Protein AF-A0A7Y1Y7N3-F1 (afdb_monomer)

Radius of gyration: 20.79 Å; Cα contacts (8 Å, |Δi|>4): 418; chains: 1; bounding box: 58×33×70 Å

Foldseek 3Di:
DDDPDPDDPPPVDCAPVVLVSLLVCCCVQVRDVRSPSDCDPSNCVSVVVPPPPPDDDDDDDDDDDDDDDAQLPDPPLPDDLLVLLQVQLCCCCVVLLFDSLLSLLLSLQLCVQASSALFAAPCDDSNQRQWAAALVGDTDRFDLQQLLPPDASPGHHVAQFGGRLGDRDPVLSPCQQCFDDDRHHGGSSSSRHSSSVSVSVLVCCCPPPPNSSVVRSDDDGNLRSNLCCCQPPNVPCLQWDDDPNDIDGDDCPPPSSVVVSVSSSVSSVSSSVSNVVVD

pLDDT: mean 83.24, std 20.76, range [26.83, 98.94]

Structure (mmCIF, N/CA/C/O backbone):
data_AF-A0A7Y1Y7N3-F1
#
_entry.id   AF-A0A7Y1Y7N3-F1
#
loop_
_atom_site.group_PDB
_atom_site.id
_atom_site.type_symbol
_atom_site.label_atom_id
_atom_site.label_alt_id
_atom_site.label_comp_id
_atom_site.label_asym_id
_atom_site.label_entity_id
_atom_site.label_seq_id
_atom_site.pdbx_PDB_ins_code
_atom_site.Cartn_x
_atom_site.Cartn_y
_atom_site.Cartn_z
_atom_site.occupancy
_atom_site.B_iso_or_equiv
_atom_site.auth_seq_id
_atom_site.auth_comp_id
_atom_site.auth_asym_id
_atom_site.auth_atom_id
_atom_site.pdbx_PDB_model_num
ATOM 1 N N . MET A 1 1 ? -5.553 -10.344 -49.589 1.00 30.84 1 MET A N 1
ATOM 2 C CA . MET A 1 1 ? -6.292 -10.565 -48.330 1.00 30.84 1 MET A CA 1
ATOM 3 C C . MET A 1 1 ? -5.370 -11.318 -47.388 1.00 30.84 1 MET A C 1
ATOM 5 O O . MET A 1 1 ? -5.148 -12.500 -47.603 1.00 30.84 1 MET A O 1
ATOM 9 N N . ALA A 1 2 ? -4.737 -10.616 -46.448 1.00 30.53 2 ALA A N 1
ATOM 10 C CA . ALA A 1 2 ? -3.852 -11.229 -45.463 1.00 30.53 2 ALA A CA 1
ATOM 11 C C . ALA A 1 2 ? -4.664 -11.536 -44.198 1.00 30.53 2 ALA A C 1
ATOM 13 O O . ALA A 1 2 ? -5.300 -10.652 -43.632 1.00 30.53 2 ALA A O 1
ATOM 14 N N . SER A 1 3 ? -4.681 -12.813 -43.826 1.00 38.03 3 SER A N 1
ATOM 15 C CA . SER A 1 3 ? -5.284 -13.341 -42.605 1.00 38.03 3 SER A CA 1
ATOM 16 C C . SER A 1 3 ? -4.470 -12.880 -41.392 1.00 38.03 3 SER A C 1
ATOM 18 O O . SER A 1 3 ? -3.359 -13.364 -41.186 1.00 38.03 3 SER A O 1
ATOM 20 N N . PHE A 1 4 ? -5.012 -11.950 -40.602 1.00 38.75 4 PHE A N 1
ATOM 21 C CA . PHE A 1 4 ? -4.458 -11.514 -39.310 1.00 38.75 4 PHE A CA 1
ATOM 22 C C . PHE A 1 4 ? -5.288 -12.057 -38.137 1.00 38.75 4 PHE A C 1
ATOM 24 O O . PHE A 1 4 ? -5.636 -11.340 -37.204 1.00 38.75 4 PHE A O 1
ATOM 31 N N . GLY A 1 5 ? -5.644 -13.340 -38.193 1.00 36.19 5 GLY A N 1
ATOM 32 C CA . GLY A 1 5 ? -6.227 -14.035 -37.050 1.00 36.19 5 GLY A CA 1
ATOM 33 C C . GLY A 1 5 ? -5.125 -14.680 -36.218 1.00 36.19 5 GLY A C 1
ATOM 34 O O . GLY A 1 5 ? -4.540 -15.667 -36.656 1.00 36.19 5 GLY A O 1
ATOM 35 N N . HIS A 1 6 ? -4.849 -14.157 -35.024 1.00 43.44 6 HIS A N 1
ATOM 36 C CA . HIS A 1 6 ? -4.171 -14.937 -33.989 1.00 43.44 6 HIS A CA 1
ATOM 37 C C . HIS A 1 6 ? -5.225 -15.851 -33.344 1.00 43.44 6 HIS A C 1
ATOM 39 O O . HIS A 1 6 ? -6.170 -15.329 -32.753 1.00 43.44 6 HIS A O 1
ATOM 45 N N . PRO A 1 7 ? -5.141 -17.185 -33.494 1.00 35.34 7 PRO A N 1
ATOM 46 C CA . PRO A 1 7 ? -6.148 -18.077 -32.941 1.00 35.34 7 PRO A CA 1
ATOM 47 C C . PRO A 1 7 ? -6.033 -18.121 -31.414 1.00 35.34 7 PRO A C 1
ATOM 49 O O . PRO A 1 7 ? -4.982 -18.451 -30.865 1.00 35.34 7 PRO A O 1
ATOM 52 N N . THR A 1 8 ? -7.135 -17.813 -30.742 1.00 43.09 8 THR A N 1
ATOM 53 C CA . THR A 1 8 ? -7.378 -18.111 -29.327 1.00 43.09 8 THR A CA 1
ATOM 54 C C . THR A 1 8 ? -8.749 -18.766 -29.227 1.00 43.09 8 THR A C 1
ATOM 56 O O . THR A 1 8 ? -9.654 -18.369 -29.965 1.00 43.09 8 THR A O 1
ATOM 59 N N . ASP A 1 9 ? -8.918 -19.743 -28.335 1.00 34.81 9 ASP A N 1
ATOM 60 C CA . ASP A 1 9 ? -10.226 -20.351 -28.080 1.00 34.81 9 ASP A CA 1
ATOM 61 C C . ASP A 1 9 ? -11.233 -19.258 -27.690 1.00 34.81 9 ASP A C 1
ATOM 63 O O . ASP A 1 9 ? -11.002 -18.463 -26.779 1.00 34.81 9 ASP A O 1
ATOM 67 N N . ALA A 1 10 ? -12.322 -19.154 -28.452 1.00 36.06 10 ALA A N 1
ATOM 68 C CA . ALA A 1 10 ? -13.333 -18.120 -28.283 1.00 36.06 10 ALA A CA 1
ATOM 69 C C . ALA A 1 10 ? -14.329 -18.532 -27.187 1.00 36.06 10 ALA A C 1
ATOM 71 O O . ALA A 1 10 ? -15.418 -19.018 -27.480 1.00 36.06 10 ALA A O 1
ATOM 72 N N . ASP A 1 11 ? -13.951 -18.346 -25.922 1.00 42.56 11 ASP A N 1
ATOM 73 C CA . ASP A 1 11 ? -14.805 -18.578 -24.744 1.00 42.56 11 ASP A CA 1
ATOM 74 C C . ASP A 1 11 ? -15.396 -17.280 -24.149 1.00 42.56 11 ASP A C 1
ATOM 76 O O . ASP A 1 11 ? -16.132 -17.311 -23.163 1.00 42.56 11 ASP A O 1
ATOM 80 N N . GLY A 1 12 ? -15.103 -16.125 -24.760 1.00 35.91 12 GLY A N 1
ATOM 81 C CA . GLY A 1 12 ? -15.575 -14.815 -24.304 1.00 35.91 12 GLY A CA 1
ATOM 82 C C . GLY A 1 12 ? -14.823 -14.258 -23.087 1.00 35.91 12 GLY A C 1
ATOM 83 O O . GLY A 1 12 ? -15.244 -13.238 -22.533 1.00 35.91 12 GLY A O 1
ATOM 84 N N . ILE A 1 13 ? -13.708 -14.875 -22.680 1.00 38.84 13 ILE A N 1
ATOM 85 C CA . ILE A 1 13 ? -12.890 -14.452 -21.541 1.00 38.84 13 ILE A CA 1
ATOM 86 C C . ILE A 1 13 ? -11.685 -13.645 -22.045 1.00 38.84 13 ILE A C 1
ATOM 88 O O . ILE A 1 13 ? -10.764 -14.152 -22.679 1.00 38.84 13 ILE A O 1
ATOM 92 N N . PHE A 1 14 ? -11.656 -12.347 -21.732 1.00 50.78 14 PHE A N 1
ATOM 93 C CA . PHE A 1 14 ? -10.490 -11.495 -21.988 1.00 50.78 14 PHE A CA 1
ATOM 94 C C . PHE A 1 14 ? -9.368 -11.828 -20.987 1.00 50.78 14 PHE A C 1
ATOM 96 O O . PHE A 1 14 ? -9.272 -11.214 -19.926 1.00 50.78 14 PHE A O 1
ATOM 103 N N . GLY A 1 15 ? -8.550 -12.834 -21.308 1.00 51.06 15 GLY A N 1
ATOM 104 C CA . GLY A 1 15 ? -7.434 -13.309 -20.483 1.00 51.06 15 GLY A CA 1
ATOM 105 C C . GLY A 1 15 ? -6.051 -12.768 -20.897 1.00 51.06 15 GLY A C 1
ATOM 106 O O . GLY A 1 15 ? -5.937 -11.932 -21.799 1.00 51.06 15 GLY A O 1
ATOM 107 N N . PRO A 1 16 ? -4.961 -13.266 -20.275 1.00 52.56 16 PRO A N 1
ATOM 108 C CA . PRO A 1 16 ? -3.585 -12.835 -20.554 1.00 52.56 16 PRO A CA 1
ATOM 109 C C . PRO A 1 16 ? -3.155 -12.981 -22.022 1.00 52.56 16 PRO A C 1
ATOM 111 O O . PRO A 1 16 ? -2.399 -12.149 -22.521 1.00 52.56 16 PRO A O 1
ATOM 114 N N . GLY A 1 17 ? -3.660 -14.001 -22.727 1.00 52.28 17 GLY A N 1
ATOM 115 C CA . GLY A 1 17 ? -3.407 -14.193 -24.159 1.00 52.28 17 GLY A CA 1
ATOM 116 C C . GLY A 1 17 ? -4.022 -13.084 -25.015 1.00 52.28 17 GLY A C 1
ATOM 117 O O . GLY A 1 17 ? -3.356 -12.533 -25.889 1.00 52.28 17 GLY A O 1
ATOM 118 N N . THR A 1 18 ? -5.255 -12.681 -24.702 1.00 59.94 18 THR A N 1
ATOM 119 C CA . THR A 1 18 ? -5.966 -11.597 -25.391 1.00 59.94 18 THR A CA 1
ATOM 120 C C . THR A 1 18 ? -5.304 -10.244 -25.140 1.00 59.94 18 THR A C 1
ATOM 122 O O . THR A 1 18 ? -5.146 -9.462 -26.074 1.00 59.94 18 THR A O 1
ATOM 125 N N . LEU A 1 19 ? -4.846 -9.981 -23.909 1.00 60.56 19 LEU A N 1
ATOM 126 C CA . LEU A 1 19 ? -4.093 -8.764 -23.584 1.00 60.56 19 LEU A CA 1
ATOM 127 C C . LEU A 1 19 ? -2.747 -8.709 -24.323 1.00 60.56 19 LEU A C 1
ATOM 129 O O . LEU A 1 19 ? -2.377 -7.657 -24.835 1.00 60.56 19 LEU A O 1
ATOM 133 N N . GLN A 1 20 ? -2.028 -9.830 -24.425 1.00 64.56 20 GLN A N 1
ATOM 134 C CA . GLN A 1 20 ? -0.777 -9.899 -25.187 1.00 64.56 20 GLN A CA 1
ATOM 135 C C . GLN A 1 20 ? -1.005 -9.674 -26.686 1.00 64.56 20 GLN A C 1
ATOM 137 O O . GLN A 1 20 ? -0.272 -8.902 -27.303 1.00 64.56 20 GLN A O 1
ATOM 142 N N . CYS A 1 21 ? -2.063 -10.260 -27.253 1.00 67.19 21 CYS A N 1
ATOM 143 C CA . CYS A 1 21 ? -2.457 -9.994 -28.636 1.00 67.19 21 CYS A CA 1
ATOM 144 C C . CYS A 1 21 ? -2.832 -8.519 -28.840 1.00 67.19 21 CYS A C 1
ATOM 146 O O . CYS A 1 21 ? -2.418 -7.916 -29.827 1.00 67.19 21 CYS A O 1
ATOM 148 N N . LEU A 1 22 ? -3.546 -7.911 -27.887 1.00 73.31 22 LEU A N 1
ATOM 149 C CA . LEU A 1 22 ? -3.928 -6.501 -27.949 1.00 73.31 22 LEU A CA 1
ATOM 150 C C . LEU A 1 22 ? -2.712 -5.568 -27.865 1.00 73.31 22 LEU A C 1
ATOM 152 O O . LEU A 1 22 ? -2.597 -4.649 -28.668 1.00 73.31 22 LEU A O 1
ATOM 156 N N . LEU A 1 23 ? -1.771 -5.825 -26.954 1.00 68.56 23 LEU A N 1
ATOM 157 C CA . LEU A 1 23 ? -0.526 -5.057 -26.841 1.00 68.56 23 LEU A CA 1
ATOM 158 C C . LEU A 1 23 ? 0.377 -5.241 -28.073 1.00 68.56 23 LEU A C 1
ATOM 160 O O . LEU A 1 23 ? 1.052 -4.305 -28.502 1.00 68.56 23 LEU A O 1
ATOM 164 N N . ALA A 1 24 ? 0.422 -6.441 -28.656 1.00 72.44 24 ALA A N 1
ATOM 165 C CA . ALA A 1 24 ? 1.149 -6.687 -29.900 1.00 72.44 24 ALA A CA 1
ATOM 166 C C . ALA A 1 24 ? 0.518 -5.918 -31.072 1.00 72.44 24 ALA A C 1
ATOM 168 O O . ALA A 1 24 ? 1.223 -5.215 -31.796 1.00 72.44 24 ALA A O 1
ATOM 169 N N . PHE A 1 25 ? -0.810 -5.970 -31.194 1.00 78.81 25 PHE A N 1
ATOM 170 C CA . PHE A 1 25 ? -1.574 -5.229 -32.195 1.00 78.81 25 PHE A CA 1
ATOM 171 C C . PHE A 1 25 ? -1.385 -3.714 -32.052 1.00 78.81 25 PHE A C 1
ATOM 173 O O . PHE A 1 25 ? -1.063 -3.029 -33.016 1.00 78.81 25 PHE A O 1
ATOM 180 N N . GLN A 1 26 ? -1.498 -3.175 -30.839 1.00 83.50 26 GLN A N 1
ATOM 181 C CA . GLN A 1 26 ? -1.310 -1.747 -30.583 1.00 83.50 26 GLN A CA 1
ATOM 182 C C . GLN A 1 26 ? 0.107 -1.270 -30.921 1.00 83.50 26 GLN A C 1
ATOM 184 O O . GLN A 1 26 ? 0.271 -0.167 -31.447 1.00 83.50 26 GLN A O 1
ATOM 189 N N . ARG A 1 27 ? 1.132 -2.096 -30.664 1.00 77.56 27 ARG A N 1
ATOM 190 C CA . ARG A 1 27 ? 2.517 -1.808 -31.071 1.00 77.56 27 ARG A CA 1
ATOM 191 C C . ARG A 1 27 ? 2.683 -1.766 -32.586 1.00 77.56 27 ARG A C 1
ATOM 193 O O . ARG A 1 27 ? 3.408 -0.895 -33.061 1.00 77.56 27 ARG A O 1
ATOM 200 N N . ALA A 1 28 ? 2.042 -2.684 -33.303 1.00 79.00 28 ALA A N 1
ATOM 201 C CA . ALA A 1 28 ? 2.151 -2.793 -34.753 1.00 79.00 28 ALA A CA 1
ATOM 202 C C . ALA A 1 28 ? 1.339 -1.715 -35.493 1.00 79.00 28 ALA A C 1
ATOM 204 O O . ALA A 1 28 ? 1.869 -1.067 -36.389 1.00 79.00 28 ALA A O 1
ATOM 205 N N . GLU A 1 29 ? 0.092 -1.479 -35.075 1.00 79.50 29 GLU A N 1
ATOM 206 C CA . GLU A 1 29 ? -0.907 -0.767 -35.888 1.00 79.50 29 GLU A CA 1
ATOM 207 C C . GLU A 1 29 ? -1.262 0.640 -35.374 1.00 79.50 29 GLU A C 1
ATOM 209 O O . GLU A 1 29 ? -1.731 1.481 -36.136 1.00 79.50 29 GLU A O 1
ATOM 214 N N . VAL A 1 30 ? -1.046 0.934 -34.084 1.00 76.62 30 VAL A N 1
ATOM 215 C CA . VAL A 1 30 ? -1.496 2.202 -33.456 1.00 76.62 30 VAL A CA 1
ATOM 216 C C . VAL A 1 30 ? -0.323 3.056 -32.962 1.00 76.62 30 VAL A C 1
ATOM 218 O O . VAL A 1 30 ? -0.387 4.290 -32.931 1.00 76.62 30 VAL A O 1
ATOM 221 N N . GLY A 1 31 ? 0.779 2.406 -32.594 1.00 64.81 31 GLY A N 1
ATOM 222 C CA . GLY A 1 31 ? 2.018 3.034 -32.162 1.00 64.81 31 GLY A CA 1
ATOM 223 C C . GLY A 1 31 ? 2.146 3.209 -30.640 1.00 64.81 31 GLY A C 1
ATOM 224 O O . GLY A 1 31 ? 1.207 2.998 -29.868 1.00 64.81 31 GLY A O 1
ATOM 225 N N . PRO A 1 32 ? 3.331 3.637 -30.164 1.00 59.28 32 PRO A N 1
ATOM 226 C CA . PRO A 1 32 ? 3.748 3.515 -28.762 1.00 59.28 32 PRO A CA 1
ATOM 227 C C . PRO A 1 32 ? 2.919 4.333 -27.761 1.00 59.28 32 PRO A C 1
ATOM 229 O O . PRO A 1 32 ? 2.982 4.075 -26.565 1.00 59.28 32 PRO A O 1
ATOM 232 N N . ARG A 1 33 ? 2.126 5.305 -28.228 1.00 53.25 33 ARG A N 1
ATOM 233 C CA . ARG A 1 33 ? 1.235 6.117 -27.377 1.00 53.25 33 ARG A CA 1
ATOM 234 C C . ARG A 1 33 ? -0.080 5.420 -27.018 1.00 53.25 33 ARG A C 1
ATOM 236 O O . ARG A 1 33 ? -0.858 5.984 -26.258 1.00 53.25 33 ARG A O 1
ATOM 243 N N . SER A 1 34 ? -0.335 4.245 -27.583 1.00 57.84 34 SER A N 1
ATOM 244 C CA . SER A 1 34 ? -1.569 3.483 -27.382 1.00 57.84 34 SER A CA 1
ATOM 245 C C . SER A 1 34 ? -1.291 2.007 -27.098 1.00 57.84 34 SER A C 1
ATOM 247 O O . SER A 1 34 ? -2.190 1.200 -27.248 1.00 57.84 34 SER A O 1
ATOM 249 N N . ASN A 1 35 ? -0.063 1.649 -26.695 1.00 67.25 35 ASN A N 1
ATOM 250 C CA . ASN A 1 35 ? 0.322 0.300 -26.258 1.00 67.25 35 ASN A CA 1
ATOM 251 C C . ASN A 1 35 ? 0.053 0.112 -24.756 1.00 67.25 35 ASN A C 1
ATOM 253 O O . ASN A 1 35 ? 0.965 -0.112 -23.958 1.00 67.25 35 ASN A O 1
ATOM 257 N N . ASP A 1 36 ? -1.195 0.312 -24.367 1.00 64.38 36 ASP A N 1
ATOM 258 C CA . ASP A 1 36 ? -1.645 0.326 -22.976 1.00 64.38 36 ASP A CA 1
ATOM 259 C C . ASP A 1 36 ? -2.588 -0.836 -22.645 1.00 64.38 36 ASP A C 1
ATOM 261 O O . ASP A 1 36 ? -3.018 -0.971 -21.502 1.00 64.38 36 ASP A O 1
ATOM 265 N N . GLY A 1 37 ? -2.899 -1.692 -23.623 1.00 66.06 37 GLY A N 1
ATOM 266 C CA . GLY A 1 37 ? -3.825 -2.805 -23.457 1.00 66.06 37 GLY A CA 1
ATOM 267 C C . GLY A 1 37 ? -5.284 -2.358 -23.375 1.00 66.06 37 GLY A C 1
ATOM 268 O O . GLY A 1 37 ? -6.135 -3.144 -22.963 1.00 66.06 37 GLY A O 1
ATOM 269 N N . VAL A 1 38 ? -5.586 -1.107 -23.749 1.00 68.12 38 VAL A N 1
ATOM 270 C CA . VAL A 1 38 ? -6.930 -0.523 -23.708 1.00 68.12 38 VAL A CA 1
ATOM 271 C C . VAL A 1 38 ? -7.427 -0.208 -25.120 1.00 68.12 38 VAL A C 1
ATOM 273 O O . VAL A 1 38 ? -6.793 0.498 -25.908 1.00 68.12 38 VAL A O 1
ATOM 276 N N . ILE A 1 39 ? -8.634 -0.670 -25.448 1.00 60.03 39 ILE A N 1
ATOM 277 C CA . ILE A 1 39 ? -9.290 -0.329 -26.716 1.00 60.03 39 ILE A CA 1
ATOM 278 C C . ILE A 1 39 ? -9.856 1.101 -26.626 1.00 60.03 39 ILE A C 1
ATOM 280 O O . ILE A 1 39 ? -11.028 1.314 -26.330 1.00 60.03 39 ILE A O 1
ATOM 284 N N . GLY A 1 40 ? -8.993 2.101 -26.829 1.00 59.31 40 GLY A N 1
ATOM 285 C CA . GLY A 1 40 ? -9.369 3.507 -27.014 1.00 59.31 40 GLY A CA 1
ATOM 286 C C . GLY A 1 40 ? -9.776 3.823 -28.458 1.00 59.31 40 GLY A C 1
ATOM 287 O O . GLY A 1 40 ? -9.717 2.958 -29.328 1.00 59.31 40 GLY A O 1
ATOM 288 N N . SER A 1 41 ? -10.142 5.078 -28.748 1.00 66.06 41 SER A N 1
ATOM 289 C CA . SER A 1 41 ? -10.630 5.485 -30.080 1.00 66.06 41 SER A CA 1
ATOM 290 C C . SER A 1 41 ? -9.673 5.121 -31.219 1.00 66.06 41 SER A C 1
ATOM 292 O O . SER A 1 41 ? -10.111 4.615 -32.239 1.00 66.06 41 SER A O 1
ATOM 294 N N . ARG A 1 42 ? -8.362 5.289 -31.033 1.00 67.19 42 ARG A N 1
ATOM 295 C CA . ARG A 1 42 ? -7.364 4.936 -32.057 1.00 67.19 42 ARG A CA 1
ATOM 296 C C . ARG A 1 42 ? -7.223 3.430 -32.261 1.00 67.19 42 ARG A C 1
ATOM 298 O O . ARG A 1 42 ? -7.101 2.972 -33.388 1.00 67.19 42 ARG A O 1
ATOM 305 N N . THR A 1 43 ? -7.271 2.660 -31.176 1.00 73.12 43 THR A N 1
ATOM 306 C CA . THR A 1 43 ? -7.246 1.194 -31.234 1.00 73.12 43 THR A CA 1
ATOM 307 C C . THR A 1 43 ? -8.514 0.660 -31.902 1.00 73.12 43 THR A C 1
ATOM 309 O O . THR A 1 43 ? -8.436 -0.232 -32.734 1.00 73.12 43 THR A O 1
ATOM 312 N N . ALA A 1 44 ? -9.678 1.236 -31.588 1.00 67.69 44 ALA A N 1
ATOM 313 C CA . ALA A 1 44 ? -10.957 0.887 -32.203 1.00 67.69 44 ALA A CA 1
ATOM 314 C C . ALA A 1 44 ? -11.016 1.252 -33.697 1.00 67.69 44 ALA A C 1
ATOM 316 O O . ALA A 1 44 ? -11.570 0.499 -34.494 1.00 67.69 44 ALA A O 1
ATOM 317 N N . GLU A 1 45 ? -10.432 2.388 -34.083 1.00 72.31 45 GLU A N 1
ATOM 318 C CA . GLU A 1 45 ? -10.287 2.800 -35.482 1.00 72.31 45 GLU A CA 1
ATOM 319 C C . GLU A 1 45 ? -9.387 1.829 -36.253 1.00 72.31 45 GLU A C 1
ATOM 321 O O . GLU A 1 45 ? -9.794 1.326 -37.298 1.00 72.31 45 GLU A O 1
ATOM 326 N N . ALA A 1 46 ? -8.225 1.475 -35.694 1.00 74.69 46 ALA A N 1
ATOM 327 C CA . ALA A 1 46 ? -7.317 0.493 -36.287 1.00 74.69 46 ALA A CA 1
ATOM 328 C C . ALA A 1 46 ? -7.935 -0.915 -36.394 1.00 74.69 46 ALA A C 1
ATOM 330 O O . ALA A 1 46 ? -7.632 -1.652 -37.326 1.00 74.69 46 ALA A O 1
ATOM 331 N N . LEU A 1 47 ? -8.828 -1.285 -35.469 1.00 72.56 47 LEU A N 1
ATOM 332 C CA . LEU A 1 47 ? -9.578 -2.547 -35.507 1.00 72.56 47 LEU A CA 1
ATOM 333 C C . LEU A 1 47 ? -10.778 -2.521 -36.471 1.00 72.56 47 LEU A C 1
ATOM 335 O O . LEU A 1 47 ? -11.426 -3.548 -36.653 1.00 72.56 47 LEU A O 1
ATOM 339 N N . GLY A 1 48 ? -11.111 -1.371 -37.067 1.00 68.50 48 GLY A N 1
ATOM 340 C CA . GLY A 1 48 ? -12.248 -1.243 -37.984 1.00 68.50 48 GLY A CA 1
ATOM 341 C C . GLY A 1 48 ? -13.623 -1.392 -37.321 1.00 68.50 48 GLY A C 1
ATOM 342 O O . GLY A 1 48 ? -14.615 -1.588 -38.015 1.00 68.50 48 GLY A O 1
ATOM 343 N N . ILE A 1 49 ? -13.714 -1.275 -35.991 1.00 65.19 49 ILE A N 1
ATOM 344 C CA . ILE A 1 49 ? -14.958 -1.467 -35.214 1.00 65.19 49 ILE A CA 1
ATOM 345 C C . ILE A 1 49 ? -15.754 -0.162 -35.003 1.00 65.19 49 ILE A C 1
ATOM 347 O O . ILE A 1 49 ? -16.623 -0.066 -34.131 1.00 65.19 49 ILE A O 1
ATOM 351 N N . PHE A 1 50 ? -15.476 0.875 -35.800 1.00 43.25 50 PHE A N 1
ATOM 352 C CA . PHE A 1 50 ? -16.200 2.148 -35.753 1.00 43.25 50 PHE A CA 1
ATOM 353 C C . PHE A 1 50 ? -17.581 2.027 -36.418 1.00 43.25 50 PHE A C 1
ATOM 355 O O . PHE A 1 50 ? -17.737 2.209 -37.621 1.00 43.25 50 PHE A O 1
ATOM 362 N N . GLY A 1 51 ? -18.595 1.735 -35.602 1.00 42.94 51 GLY A N 1
ATOM 363 C CA . GLY A 1 51 ? -20.004 1.666 -36.012 1.00 42.94 51 GLY A CA 1
ATOM 364 C C . GLY A 1 51 ? -20.924 1.033 -34.964 1.00 42.94 51 GLY A C 1
ATOM 365 O O . GLY A 1 51 ? -22.087 1.413 -34.872 1.00 42.94 51 GLY A O 1
ATOM 366 N N . GLU A 1 52 ? -20.384 0.153 -34.113 1.00 42.56 52 GLU A N 1
ATOM 367 C CA . GLU A 1 52 ? -21.152 -0.631 -33.124 1.00 42.56 52 GLU A CA 1
ATOM 368 C C . GLU A 1 52 ? -20.773 -0.342 -31.656 1.00 42.56 52 GLU A C 1
ATOM 370 O O . GLU A 1 52 ? -21.201 -1.037 -30.738 1.00 42.56 52 GLU A O 1
ATOM 375 N N . TRP A 1 53 ? -19.998 0.714 -31.391 1.00 34.59 53 TRP A N 1
ATOM 376 C CA . TRP A 1 53 ? -19.670 1.127 -30.022 1.00 34.59 53 TRP A CA 1
ATOM 377 C C . TRP A 1 53 ? -20.838 1.915 -29.391 1.00 34.59 53 TRP A C 1
ATOM 379 O O . TRP A 1 53 ? -21.216 2.963 -29.933 1.00 34.59 53 TRP A O 1
ATOM 389 N N . PRO A 1 54 ? -21.419 1.496 -28.245 1.00 37.00 54 PRO A N 1
ATOM 390 C CA . PRO A 1 54 ? -22.583 2.161 -27.668 1.00 37.00 54 PRO A CA 1
ATOM 391 C C . PRO A 1 54 ? -22.141 3.466 -27.000 1.00 37.00 54 PRO A C 1
ATOM 393 O O . PRO A 1 54 ? -21.732 3.510 -25.843 1.00 37.00 54 PRO A O 1
ATOM 396 N N . GLY A 1 55 ? -22.183 4.554 -27.766 1.00 37.31 55 GLY A N 1
ATOM 397 C CA . GLY A 1 55 ? -21.634 5.835 -27.334 1.00 37.31 55 GLY A CA 1
ATOM 398 C C . GLY A 1 55 ? -22.297 7.056 -27.952 1.00 37.31 55 GLY A C 1
ATOM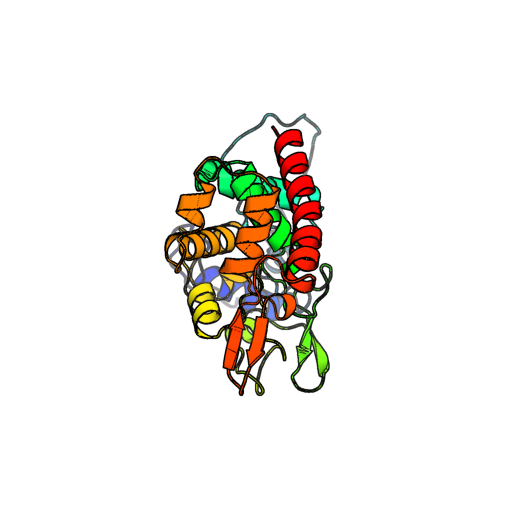 399 O O . GLY A 1 55 ? -21.630 8.078 -28.088 1.00 37.31 55 GLY A O 1
ATOM 400 N N . LYS A 1 56 ? -23.587 7.001 -28.322 1.00 37.03 56 LYS A N 1
ATOM 401 C CA . LYS A 1 56 ? -24.373 8.223 -28.567 1.00 37.03 56 LYS A CA 1
ATOM 402 C C . LYS A 1 56 ? -25.807 8.168 -28.019 1.00 37.03 56 LYS A C 1
ATOM 404 O O . LYS A 1 56 ? -26.697 7.606 -28.640 1.00 37.03 56 LYS A O 1
ATOM 409 N N . ARG A 1 57 ? -25.979 8.965 -26.951 1.00 37.16 57 ARG A N 1
ATOM 410 C CA . ARG A 1 57 ? -27.075 9.898 -26.594 1.00 37.16 57 ARG A CA 1
ATOM 411 C C . ARG A 1 57 ? -27.985 9.583 -25.396 1.00 37.16 57 ARG A C 1
ATOM 413 O O . ARG A 1 57 ? -28.443 8.475 -25.177 1.00 37.16 57 ARG A O 1
ATOM 420 N N . ALA A 1 58 ? -28.334 10.726 -24.791 1.00 30.80 58 ALA A N 1
ATOM 421 C CA . ALA A 1 58 ? -29.470 11.090 -23.949 1.00 30.80 58 ALA A CA 1
ATOM 422 C C . ALA A 1 58 ? -29.296 10.957 -22.428 1.00 30.80 58 ALA A C 1
ATOM 424 O O . ALA A 1 58 ? -29.201 9.886 -21.845 1.00 30.80 58 ALA A O 1
ATOM 425 N N . SER A 1 59 ? -29.317 12.130 -21.796 1.00 41.31 59 SER A N 1
ATOM 426 C CA . SER A 1 59 ? -29.396 12.362 -20.362 1.00 41.31 59 SER A CA 1
ATOM 427 C C . SER A 1 59 ? -30.614 11.672 -19.740 1.00 41.31 59 SER A C 1
ATOM 429 O O . SER A 1 59 ? -31.745 12.116 -19.946 1.00 41.31 59 SER A O 1
ATOM 431 N N . ARG A 1 60 ? -30.389 10.658 -18.903 1.00 33.69 60 ARG A N 1
ATOM 432 C CA . ARG A 1 60 ? -31.322 10.250 -17.845 1.00 33.69 60 ARG A CA 1
ATOM 433 C C . ARG A 1 60 ? -30.520 9.760 -16.636 1.00 33.69 60 ARG A C 1
ATOM 435 O O . ARG A 1 60 ? -29.507 9.090 -16.791 1.00 33.69 60 ARG A O 1
ATOM 442 N N . ARG A 1 61 ? -30.942 10.218 -15.452 1.00 36.78 61 ARG A N 1
ATOM 443 C CA . ARG A 1 61 ? -30.297 10.032 -14.136 1.00 36.78 61 ARG A CA 1
ATOM 444 C C . ARG A 1 61 ? -29.925 8.562 -13.874 1.00 36.78 61 ARG A C 1
ATOM 446 O O . ARG A 1 61 ? -30.731 7.705 -14.225 1.00 36.78 61 ARG A O 1
ATOM 453 N N . PRO A 1 62 ? -28.805 8.253 -13.195 1.00 38.12 62 PRO A N 1
ATOM 454 C CA . PRO A 1 62 ? -28.480 6.867 -12.899 1.00 38.12 62 PRO A CA 1
ATOM 455 C C . PRO A 1 62 ? -29.193 6.386 -11.627 1.00 38.12 62 PRO A C 1
ATOM 457 O O . PRO A 1 62 ? -28.978 6.913 -10.534 1.00 38.12 62 PRO A O 1
ATOM 460 N N . GLN A 1 63 ? -30.029 5.359 -11.795 1.00 26.83 63 GLN A N 1
ATOM 461 C CA . GLN A 1 63 ? -30.291 4.352 -10.766 1.00 26.83 63 GLN A CA 1
ATOM 462 C C . GLN A 1 63 ? -29.030 3.498 -10.578 1.00 26.83 63 GLN A C 1
ATOM 464 O O . GLN A 1 63 ? -28.323 3.209 -11.542 1.00 26.83 63 GLN A O 1
ATOM 469 N N . ARG A 1 64 ? -28.762 3.113 -9.327 1.00 39.91 64 ARG A N 1
ATOM 470 C CA . ARG A 1 64 ? -27.695 2.188 -8.936 1.00 39.91 64 ARG A CA 1
ATOM 471 C C . ARG A 1 64 ? -27.954 0.797 -9.532 1.00 39.91 64 ARG A C 1
ATOM 473 O O . ARG A 1 64 ? -29.064 0.285 -9.406 1.00 39.91 64 ARG A O 1
ATOM 480 N N . SER A 1 65 ? -26.923 0.191 -10.112 1.00 31.31 65 SER A N 1
ATOM 481 C CA . SER A 1 65 ? -26.840 -1.251 -10.346 1.00 31.31 65 SER A CA 1
ATOM 482 C C . SER A 1 65 ? -25.452 -1.728 -9.934 1.00 31.31 65 SER A C 1
ATOM 484 O O . SER A 1 65 ? -24.446 -1.309 -10.512 1.00 31.31 65 SER A O 1
ATOM 486 N N . ASP A 1 66 ? -25.432 -2.565 -8.906 1.00 38.53 66 ASP A N 1
ATOM 487 C CA . ASP A 1 66 ? -24.288 -3.357 -8.484 1.00 38.53 66 ASP A CA 1
ATOM 488 C C . ASP A 1 66 ? -23.960 -4.418 -9.542 1.00 38.53 66 ASP A C 1
ATOM 490 O O . ASP A 1 66 ? -24.860 -4.982 -10.165 1.00 38.53 66 ASP A O 1
ATOM 494 N N . GLY A 1 67 ? -22.669 -4.717 -9.699 1.00 36.97 67 GLY A N 1
ATOM 495 C CA . GLY A 1 67 ? -22.185 -5.857 -10.475 1.00 36.97 67 GLY A CA 1
ATOM 496 C C . GLY A 1 67 ? -21.677 -5.501 -11.872 1.00 36.97 67 GLY A C 1
ATOM 497 O O . GLY A 1 67 ? -22.430 -5.082 -12.740 1.00 36.97 67 GLY A O 1
ATOM 498 N N . ASP A 1 68 ? -20.386 -5.758 -12.073 1.00 36.34 68 ASP A N 1
ATOM 499 C CA . ASP A 1 68 ? -19.684 -5.797 -13.361 1.00 36.34 68 ASP A CA 1
ATOM 500 C C . ASP A 1 68 ? -19.290 -4.442 -13.986 1.00 36.34 68 ASP A C 1
ATOM 502 O O . ASP A 1 68 ? -19.839 -3.971 -14.979 1.00 36.34 68 ASP A O 1
ATOM 506 N N . ASN A 1 69 ? -18.252 -3.809 -13.425 1.00 37.50 69 ASN A N 1
ATOM 507 C CA . ASN A 1 69 ? -17.466 -2.823 -14.168 1.00 37.50 69 ASN A CA 1
ATOM 508 C C . ASN A 1 69 ? -15.972 -3.024 -13.882 1.00 37.50 69 ASN A C 1
ATOM 510 O O . ASN A 1 69 ? -15.425 -2.503 -12.912 1.00 37.50 69 ASN A O 1
ATOM 514 N N . ARG A 1 70 ? -15.355 -3.858 -14.724 1.00 48.09 70 ARG A N 1
ATOM 515 C CA . ARG A 1 70 ? -13.963 -4.336 -14.703 1.00 48.09 70 ARG A CA 1
ATOM 516 C C . ARG A 1 70 ? -12.967 -3.255 -14.255 1.00 48.09 70 ARG A C 1
ATOM 518 O O . ARG A 1 70 ? -12.641 -2.319 -14.985 1.00 48.09 70 ARG A O 1
ATOM 525 N N . THR A 1 71 ? -12.453 -3.423 -13.043 1.00 48.72 71 THR A N 1
ATOM 526 C CA . THR A 1 71 ? -11.550 -2.509 -12.323 1.00 48.72 71 THR A CA 1
ATOM 527 C C . THR A 1 71 ? -10.125 -2.514 -12.876 1.00 48.72 71 THR A C 1
ATOM 529 O O . THR A 1 71 ? -9.411 -1.520 -12.724 1.00 48.72 71 THR A O 1
ATOM 532 N N . ALA A 1 72 ? -9.764 -3.566 -13.618 1.00 48.94 72 ALA A N 1
ATOM 533 C CA . ALA A 1 72 ? -8.515 -3.716 -14.364 1.00 48.94 72 ALA A CA 1
ATOM 534 C C . ALA A 1 72 ? -8.257 -2.610 -15.414 1.00 48.94 72 ALA A C 1
ATOM 536 O O . ALA A 1 72 ? -7.119 -2.424 -15.835 1.00 48.94 72 ALA A O 1
ATOM 537 N N . ALA A 1 73 ? -9.288 -1.862 -15.836 1.00 52.81 73 ALA A N 1
ATOM 538 C CA . ALA A 1 73 ? -9.185 -0.840 -16.887 1.00 52.81 73 ALA A CA 1
ATOM 539 C C . ALA A 1 73 ? -9.271 0.611 -16.377 1.00 52.81 73 ALA A C 1
ATOM 541 O O . ALA A 1 73 ? -9.261 1.557 -17.172 1.00 52.81 73 ALA A O 1
ATOM 542 N N . ARG A 1 74 ? -9.390 0.838 -15.060 1.00 66.81 74 ARG A N 1
ATOM 543 C CA . ARG A 1 74 ? -9.534 2.204 -14.540 1.00 66.81 74 ARG A CA 1
ATOM 544 C C . ARG A 1 74 ? -8.171 2.890 -14.484 1.00 66.81 74 ARG A C 1
ATOM 546 O O . ARG A 1 74 ? -7.268 2.441 -13.786 1.00 66.81 74 ARG A O 1
ATOM 553 N N . ASN A 1 75 ? -8.040 4.040 -15.150 1.00 83.25 75 ASN A N 1
ATOM 554 C CA . ASN A 1 75 ? -6.882 4.924 -14.994 1.00 83.25 75 ASN A CA 1
ATOM 555 C C . ASN A 1 75 ? -6.879 5.551 -13.585 1.00 83.25 75 ASN A C 1
ATOM 557 O O . ASN A 1 75 ? -7.303 6.693 -13.394 1.00 83.25 75 ASN A O 1
ATOM 561 N N . TRP A 1 76 ? -6.425 4.788 -12.588 1.00 90.12 76 TRP A N 1
ATOM 562 C CA . TRP A 1 76 ? -6.351 5.205 -11.189 1.00 90.12 76 TRP A CA 1
ATOM 563 C C . TRP A 1 76 ? -5.630 6.541 -10.991 1.00 90.12 76 TRP A C 1
ATOM 565 O O . TRP A 1 76 ? -6.206 7.379 -10.298 1.00 90.12 76 TRP A O 1
ATOM 575 N N . PRO A 1 77 ? -4.480 6.827 -11.637 1.00 90.00 77 PRO A N 1
ATOM 576 C CA . PRO A 1 77 ? -3.849 8.152 -11.640 1.00 90.00 77 PRO A CA 1
ATOM 577 C C . PRO A 1 77 ? -4.778 9.340 -11.923 1.00 90.00 77 PRO A C 1
ATOM 579 O O . PRO A 1 77 ? -4.587 10.408 -11.342 1.00 90.00 77 PRO A O 1
ATOM 582 N N . GLY A 1 78 ? -5.800 9.162 -12.766 1.00 87.62 78 GLY A N 1
ATOM 583 C CA . GLY A 1 78 ? -6.789 10.196 -13.088 1.00 87.62 78 GLY A CA 1
ATOM 584 C C . GLY A 1 78 ? -7.971 10.281 -12.114 1.00 87.62 78 GLY A C 1
ATOM 585 O O . GLY A 1 78 ? -8.705 11.265 -12.117 1.00 87.62 78 GLY A O 1
ATOM 586 N N . VAL A 1 79 ? -8.172 9.275 -11.260 1.00 88.94 79 VAL A N 1
ATOM 587 C CA . VAL A 1 79 ? -9.270 9.248 -10.279 1.00 88.94 79 VAL A CA 1
ATOM 588 C C . VAL A 1 79 ? -8.933 10.169 -9.098 1.00 88.94 79 VAL A C 1
ATOM 590 O O . VAL A 1 79 ? -7.842 10.039 -8.553 1.00 88.94 79 VAL A O 1
ATOM 593 N N . PRO A 1 80 ? -9.819 11.067 -8.632 1.00 94.81 80 PRO A N 1
ATOM 594 C CA . PRO A 1 80 ? -9.550 11.892 -7.451 1.00 94.81 80 PRO A CA 1
ATOM 595 C C . PRO A 1 80 ? -9.238 11.059 -6.199 1.00 94.81 80 PRO A C 1
ATOM 597 O O . PRO A 1 80 ? -9.909 10.062 -5.933 1.00 94.81 80 PRO A O 1
ATOM 600 N N . ILE A 1 81 ? -8.278 11.496 -5.373 1.00 96.38 81 ILE A N 1
ATOM 601 C CA . ILE A 1 81 ? -7.815 10.728 -4.198 1.00 96.38 81 ILE A CA 1
ATOM 602 C C . ILE A 1 81 ? -8.949 10.339 -3.237 1.00 96.38 81 ILE A C 1
ATOM 604 O O . ILE A 1 81 ? -8.970 9.218 -2.737 1.00 96.38 81 ILE A O 1
ATOM 608 N N . LYS A 1 82 ? -9.948 11.215 -3.041 1.00 96.69 82 LYS A N 1
ATOM 609 C CA . LYS A 1 82 ? -11.137 10.920 -2.221 1.00 96.69 82 LYS A CA 1
ATOM 610 C C . LYS A 1 82 ? -11.893 9.687 -2.731 1.00 96.69 82 LYS A C 1
ATOM 612 O O . LYS A 1 82 ? -12.308 8.861 -1.929 1.00 96.69 82 LYS A O 1
ATOM 617 N N . GLN A 1 83 ? -12.033 9.541 -4.049 1.00 95.25 83 GLN A N 1
ATOM 618 C CA . GLN A 1 83 ? -12.712 8.393 -4.652 1.00 95.25 83 GLN A CA 1
ATOM 619 C C . GLN A 1 83 ? -11.871 7.118 -4.547 1.00 95.25 83 GLN A C 1
ATOM 621 O O . GLN A 1 83 ? -12.428 6.053 -4.316 1.00 95.25 83 GLN A O 1
ATOM 626 N N . ARG A 1 84 ? -10.537 7.216 -4.658 1.00 97.19 84 ARG A N 1
ATOM 627 C CA . ARG A 1 84 ? -9.650 6.057 -4.452 1.00 97.19 84 ARG A CA 1
ATOM 628 C C . ARG A 1 84 ? -9.719 5.543 -3.016 1.00 97.19 84 ARG A C 1
ATOM 630 O O . ARG A 1 84 ? -9.823 4.340 -2.816 1.00 97.19 84 ARG A O 1
ATOM 637 N N . ARG A 1 85 ? -9.718 6.455 -2.034 1.00 98.31 85 ARG A N 1
ATOM 638 C CA . ARG A 1 85 ? -9.912 6.120 -0.616 1.00 98.31 85 ARG A CA 1
ATOM 639 C C . ARG A 1 85 ? -11.220 5.367 -0.412 1.00 98.31 85 ARG A C 1
ATOM 641 O O . ARG A 1 85 ? -11.180 4.246 0.066 1.00 98.31 85 ARG A O 1
ATOM 648 N N . ALA A 1 86 ? -12.344 5.960 -0.821 1.00 96.62 86 ALA A N 1
ATOM 649 C CA . ALA A 1 86 ? -13.664 5.350 -0.662 1.00 96.62 86 ALA A CA 1
ATOM 650 C C . ALA A 1 86 ? -13.740 3.966 -1.326 1.00 96.62 86 ALA A C 1
ATOM 652 O O . ALA A 1 86 ? -14.256 3.027 -0.734 1.00 96.62 86 ALA A O 1
ATOM 653 N N . TYR A 1 87 ? -13.153 3.820 -2.517 1.00 96.81 87 TYR A N 1
ATOM 654 C CA . TYR A 1 87 ? -13.114 2.545 -3.225 1.00 96.81 87 TYR A CA 1
ATOM 655 C C . TYR A 1 87 ? -12.386 1.449 -2.431 1.00 96.81 87 TYR A C 1
ATOM 657 O O . TYR A 1 87 ? -12.941 0.377 -2.204 1.00 96.81 87 TYR A O 1
ATOM 665 N N . VAL A 1 88 ? -11.158 1.716 -1.973 1.00 98.50 88 VAL A N 1
ATOM 666 C CA . VAL A 1 88 ? -10.382 0.719 -1.215 1.00 98.50 88 VAL A CA 1
ATOM 667 C C . VAL A 1 88 ? -10.977 0.481 0.174 1.00 98.50 88 VAL A C 1
ATOM 669 O O . VAL A 1 88 ? -10.961 -0.651 0.647 1.00 98.50 88 VAL A O 1
ATOM 672 N N . MET A 1 89 ? -11.555 1.509 0.801 1.00 98.62 89 MET A N 1
ATOM 673 C CA . MET A 1 89 ? -12.312 1.365 2.047 1.00 98.62 89 MET A CA 1
ATOM 674 C C . MET A 1 89 ? -13.470 0.375 1.885 1.00 98.62 89 MET A C 1
ATOM 676 O O . MET A 1 89 ? -13.533 -0.585 2.645 1.00 98.62 89 MET A O 1
ATOM 680 N N . ASN A 1 90 ? -14.321 0.553 0.865 1.00 97.25 90 ASN A N 1
ATOM 681 C CA . ASN A 1 90 ? -15.437 -0.358 0.585 1.00 97.25 90 ASN A CA 1
ATOM 682 C C . ASN A 1 90 ? -14.943 -1.788 0.344 1.00 97.25 90 ASN A C 1
ATOM 684 O O . ASN A 1 90 ? -15.480 -2.723 0.919 1.00 97.25 90 ASN A O 1
ATOM 688 N N . LEU A 1 91 ? -13.867 -1.984 -0.429 1.00 96.44 91 LEU A N 1
ATOM 689 C CA . LEU A 1 91 ? -13.299 -3.324 -0.609 1.00 96.44 91 LEU A CA 1
ATOM 690 C C . LEU A 1 91 ? -12.876 -3.958 0.723 1.00 96.44 91 LEU A C 1
ATOM 692 O O . LEU A 1 91 ? -13.228 -5.101 1.005 1.00 96.44 91 LEU A O 1
ATOM 696 N N . LEU A 1 92 ? -12.113 -3.236 1.545 1.00 98.56 92 LEU A N 1
ATOM 697 C CA . LEU A 1 92 ? -11.607 -3.750 2.821 1.00 98.56 92 LEU A CA 1
ATOM 698 C C . LEU A 1 92 ? -12.731 -4.070 3.814 1.00 98.56 92 LEU A C 1
ATOM 700 O O . LEU A 1 92 ? -12.646 -5.087 4.506 1.00 98.56 92 LEU A O 1
ATOM 704 N N . VAL A 1 93 ? -13.768 -3.235 3.866 1.00 97.56 93 VAL A N 1
ATOM 705 C CA . VAL A 1 93 ? -14.917 -3.423 4.759 1.00 97.56 93 VAL A CA 1
ATOM 706 C C . VAL A 1 93 ? -15.857 -4.500 4.219 1.00 97.56 93 VAL A C 1
ATOM 708 O O . VAL A 1 93 ? -16.070 -5.509 4.884 1.00 97.56 93 VAL A O 1
ATOM 711 N N . ASP A 1 94 ? -16.362 -4.343 2.999 1.00 94.44 94 ASP A N 1
ATOM 712 C CA . ASP A 1 94 ? -17.463 -5.161 2.483 1.00 94.44 94 ASP A CA 1
ATOM 713 C C . ASP A 1 94 ? -16.992 -6.551 2.046 1.00 94.44 94 ASP A C 1
ATOM 715 O O . ASP A 1 94 ? -17.659 -7.552 2.306 1.00 94.44 94 ASP A O 1
ATOM 719 N N . LYS A 1 95 ? -15.824 -6.636 1.394 1.00 94.88 95 LYS A N 1
ATOM 720 C CA . LYS A 1 95 ? -15.298 -7.906 0.869 1.00 94.88 95 LYS A CA 1
ATOM 721 C C . LYS A 1 95 ? -14.425 -8.640 1.881 1.00 94.88 95 LYS A C 1
ATOM 723 O O . LYS A 1 95 ? -14.476 -9.866 1.951 1.00 94.88 95 LYS A O 1
ATOM 728 N N . TYR A 1 96 ? -13.609 -7.913 2.645 1.00 96.62 96 TYR A N 1
ATOM 729 C CA . TYR A 1 96 ? -12.630 -8.520 3.557 1.00 96.62 96 TYR A CA 1
ATOM 730 C C . TYR A 1 96 ? -12.994 -8.400 5.040 1.00 96.62 96 TYR A C 1
ATOM 732 O O . TYR A 1 96 ? -12.251 -8.925 5.874 1.00 96.62 96 TYR A O 1
ATOM 740 N N . ALA A 1 97 ? -14.136 -7.789 5.370 1.00 97.88 97 ALA A N 1
ATOM 741 C CA . ALA A 1 97 ? -14.696 -7.708 6.718 1.00 97.88 97 ALA A CA 1
ATOM 742 C C . ALA A 1 97 ? -13.792 -7.023 7.760 1.00 97.88 97 ALA A C 1
ATOM 744 O O . ALA A 1 97 ? -13.902 -7.313 8.954 1.00 97.88 97 ALA A O 1
ATOM 745 N N . LEU A 1 98 ? -12.884 -6.132 7.339 1.00 98.50 98 LEU A N 1
ATOM 746 C CA . LEU A 1 98 ? -12.209 -5.225 8.274 1.00 98.50 98 LEU A CA 1
ATOM 747 C C . LEU A 1 98 ? -13.241 -4.263 8.872 1.00 98.50 98 LEU A C 1
ATOM 749 O O . LEU A 1 98 ? -14.219 -3.907 8.216 1.00 98.50 98 LEU A O 1
ATOM 753 N N . THR A 1 99 ? -13.015 -3.800 10.104 1.00 98.81 99 THR A N 1
ATOM 754 C CA . THR A 1 99 ? -13.813 -2.674 10.604 1.00 98.81 99 THR A CA 1
ATOM 755 C C . THR A 1 99 ? -13.482 -1.421 9.785 1.00 98.81 99 THR A C 1
ATOM 757 O O . THR A 1 99 ? -12.365 -1.321 9.258 1.00 98.81 99 THR A O 1
ATOM 760 N N . PRO A 1 100 ? -14.394 -0.438 9.688 1.00 98.81 100 PRO A N 1
ATOM 761 C CA . PRO A 1 100 ? -14.091 0.835 9.041 1.00 98.81 100 PRO A CA 1
ATOM 762 C C . PRO A 1 100 ? -12.805 1.486 9.574 1.00 98.81 100 PRO A C 1
ATOM 764 O O . PRO A 1 100 ? -12.009 2.006 8.800 1.00 98.81 100 PRO A O 1
ATOM 767 N N . GLU A 1 101 ? -12.530 1.404 10.877 1.00 98.88 101 GLU A N 1
ATOM 768 C CA . GLU A 1 101 ? -11.310 1.946 11.486 1.00 98.88 101 GLU A CA 1
ATOM 769 C C . GLU A 1 101 ? -10.053 1.182 11.063 1.00 98.88 101 GLU A C 1
ATOM 771 O O . GLU A 1 101 ? -9.043 1.796 10.706 1.00 98.88 101 GLU A O 1
ATOM 776 N N . GLY A 1 102 ? -10.123 -0.153 11.053 1.00 98.81 102 GLY A N 1
ATOM 777 C CA . GLY A 1 102 ? -9.054 -1.010 10.550 1.00 98.81 102 GLY A CA 1
ATOM 778 C C . GLY A 1 102 ? -8.738 -0.728 9.079 1.00 98.81 102 GLY A C 1
ATOM 779 O O . GLY A 1 102 ? -7.574 -0.559 8.708 1.00 98.81 102 GLY A O 1
ATOM 780 N N . ALA A 1 103 ? -9.777 -0.607 8.249 1.00 98.88 103 ALA A N 1
ATOM 781 C CA . ALA A 1 103 ? -9.656 -0.258 6.838 1.00 98.88 103 ALA A CA 1
ATOM 782 C C . ALA A 1 103 ? -9.061 1.147 6.644 1.00 98.88 103 ALA A C 1
ATOM 784 O O . ALA A 1 103 ? -8.137 1.316 5.846 1.00 98.88 103 ALA A O 1
ATOM 785 N N . ALA A 1 104 ? -9.513 2.139 7.416 1.00 98.88 104 ALA A N 1
ATOM 786 C CA . ALA A 1 104 ? -9.008 3.510 7.353 1.00 98.88 104 ALA A CA 1
ATOM 787 C C . ALA A 1 104 ? -7.506 3.578 7.653 1.00 98.88 104 ALA A C 1
ATOM 789 O O . ALA A 1 104 ? -6.762 4.249 6.932 1.00 98.88 104 ALA A O 1
ATOM 790 N N . GLY A 1 105 ? -7.042 2.833 8.661 1.00 98.81 105 GLY A N 1
ATOM 791 C CA . GLY A 1 105 ? -5.622 2.728 8.987 1.00 98.81 105 GLY A CA 1
ATOM 792 C C . GLY A 1 105 ? -4.771 2.159 7.847 1.00 98.81 105 GLY A C 1
ATOM 793 O O . GLY A 1 105 ? -3.686 2.680 7.567 1.00 98.81 105 GLY A O 1
ATOM 794 N N . VAL A 1 106 ? -5.276 1.138 7.146 1.00 98.88 106 VAL A N 1
ATOM 795 C CA . VAL A 1 106 ? -4.631 0.582 5.944 1.00 98.88 106 VAL A CA 1
ATOM 796 C C . VAL A 1 106 ? -4.601 1.629 4.828 1.00 98.88 106 VAL A C 1
ATOM 798 O O . VAL A 1 106 ? -3.528 1.981 4.339 1.00 98.88 106 VAL A O 1
ATOM 801 N N . VAL A 1 107 ? -5.756 2.182 4.453 1.00 98.94 107 VAL A N 1
ATOM 802 C CA . VAL A 1 107 ? -5.887 3.111 3.316 1.00 98.94 107 VAL A CA 1
ATOM 803 C C . VAL A 1 107 ? -5.062 4.381 3.508 1.00 98.94 107 VAL A C 1
ATOM 805 O O . VAL A 1 107 ? -4.419 4.841 2.562 1.00 98.94 107 VAL A O 1
ATOM 808 N N . GLY A 1 108 ? -5.017 4.923 4.728 1.00 98.69 108 GLY A N 1
ATOM 809 C CA . GLY A 1 108 ? -4.190 6.084 5.047 1.00 98.69 108 GLY A CA 1
ATOM 810 C C . GLY A 1 108 ? -2.701 5.842 4.797 1.00 98.69 108 GLY A C 1
ATOM 811 O O . GLY A 1 108 ? -1.994 6.726 4.312 1.00 98.69 108 GLY A O 1
ATOM 812 N N . ASN A 1 109 ? -2.222 4.624 5.054 1.00 98.81 109 ASN A N 1
ATOM 813 C CA . ASN A 1 109 ? -0.850 4.248 4.738 1.00 98.81 109 ASN A CA 1
ATOM 814 C C . ASN A 1 109 ? -0.622 4.083 3.234 1.00 98.81 109 ASN A C 1
ATOM 816 O O . ASN A 1 109 ? 0.337 4.657 2.719 1.00 98.81 109 ASN A O 1
ATOM 820 N N . LEU A 1 110 ? -1.517 3.389 2.524 1.00 98.81 110 LEU A N 1
ATOM 821 C CA . LEU A 1 110 ? -1.420 3.215 1.067 1.00 98.81 110 LEU A CA 1
ATOM 822 C C . LEU A 1 110 ? -1.415 4.555 0.318 1.00 98.81 110 LEU A C 1
ATOM 824 O O . LEU A 1 110 ? -0.784 4.691 -0.731 1.00 98.81 110 LEU A O 1
ATOM 828 N N . GLU A 1 111 ? -2.096 5.573 0.845 1.00 98.56 111 GLU A N 1
ATOM 829 C CA . GLU A 1 111 ? -2.030 6.919 0.286 1.00 98.56 111 GLU A CA 1
ATOM 830 C C . GLU A 1 111 ? -0.631 7.532 0.369 1.00 98.56 111 GLU A C 1
ATOM 832 O O . GLU A 1 111 ? -0.179 8.138 -0.602 1.00 98.56 111 GLU A O 1
ATOM 837 N N . ILE A 1 112 ? 0.066 7.373 1.490 1.00 97.75 112 ILE A N 1
ATOM 838 C CA . ILE A 1 112 ? 1.434 7.879 1.620 1.00 97.75 112 ILE A CA 1
ATOM 839 C C . ILE A 1 112 ? 2.391 7.080 0.732 1.00 97.75 112 ILE A C 1
ATOM 841 O O . ILE A 1 112 ? 3.236 7.678 0.068 1.00 97.75 112 ILE A O 1
ATOM 845 N N . GLU A 1 113 ? 2.233 5.756 0.677 1.00 97.62 113 GLU A N 1
ATOM 846 C CA . GLU A 1 113 ? 3.122 4.880 -0.093 1.00 97.62 113 GLU A CA 1
ATOM 847 C C . GLU A 1 113 ? 2.955 5.055 -1.606 1.00 97.62 113 GLU A C 1
ATOM 849 O O . GLU A 1 113 ? 3.932 5.161 -2.348 1.00 97.62 113 GLU A O 1
ATOM 854 N N . SER A 1 114 ? 1.712 5.119 -2.088 1.00 98.25 114 SER A N 1
ATOM 855 C CA . SER A 1 114 ? 1.429 5.093 -3.525 1.00 98.25 114 SER A CA 1
ATOM 856 C C . SER A 1 114 ? 0.434 6.150 -3.998 1.00 98.25 114 SER A C 1
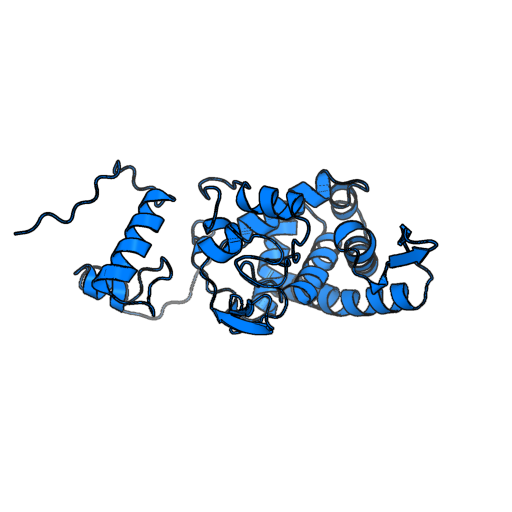ATOM 858 O O . SER A 1 114 ? 0.220 6.321 -5.198 1.00 98.25 114 SER A O 1
ATOM 860 N N . GLY A 1 115 ? -0.182 6.926 -3.109 1.00 98.19 115 GLY A N 1
ATOM 861 C CA . GLY A 1 115 ? -1.357 7.725 -3.470 1.00 98.19 115 GLY A CA 1
ATOM 862 C C . GLY A 1 115 ? -2.544 6.847 -3.875 1.00 98.19 115 GLY A C 1
ATOM 863 O O . GLY A 1 115 ? -3.409 7.307 -4.627 1.00 98.19 115 GLY A O 1
ATOM 864 N N . ILE A 1 116 ? -2.560 5.590 -3.410 1.00 98.38 116 ILE A N 1
ATOM 865 C CA . ILE A 1 116 ? -3.541 4.561 -3.761 1.00 98.38 116 ILE A CA 1
ATOM 866 C C . ILE A 1 116 ? -3.549 4.324 -5.282 1.00 98.38 116 ILE A C 1
ATOM 868 O O . ILE A 1 116 ? -4.578 4.433 -5.946 1.00 98.38 116 ILE A O 1
ATOM 872 N N . ILE A 1 117 ? -2.365 4.095 -5.861 1.00 97.75 117 ILE A N 1
ATOM 873 C CA . ILE A 1 117 ? -2.183 3.858 -7.302 1.00 97.75 117 ILE A CA 1
ATOM 874 C C . ILE A 1 117 ? -1.486 2.499 -7.507 1.00 97.75 117 ILE A C 1
ATOM 876 O O . ILE A 1 117 ? -0.308 2.375 -7.161 1.00 97.75 117 ILE A O 1
ATOM 880 N N . PRO A 1 118 ? -2.166 1.501 -8.106 1.00 96.19 118 PRO A N 1
ATOM 881 C CA . PRO A 1 118 ? -1.636 0.141 -8.259 1.00 96.19 118 PRO A CA 1
ATOM 882 C C . PRO A 1 118 ? -0.355 0.028 -9.103 1.00 96.19 118 PRO A C 1
ATOM 884 O O . PRO A 1 118 ? 0.506 -0.798 -8.817 1.00 96.19 118 PRO A O 1
ATOM 887 N N . ASN A 1 119 ? -0.162 0.870 -10.119 1.00 95.38 119 ASN A N 1
ATOM 888 C CA . ASN A 1 119 ? 1.012 0.797 -11.000 1.00 95.38 119 ASN A CA 1
ATOM 889 C C . ASN A 1 119 ? 2.142 1.758 -10.596 1.00 95.38 119 ASN A C 1
ATOM 891 O O . ASN A 1 119 ? 3.039 2.018 -11.399 1.00 95.38 119 ASN A O 1
ATOM 895 N N . ARG A 1 120 ? 2.108 2.325 -9.381 1.00 98.06 120 ARG A N 1
ATOM 896 C CA . ARG A 1 120 ? 3.076 3.346 -8.970 1.00 98.06 120 ARG A CA 1
ATOM 897 C C . ARG A 1 120 ? 4.421 2.754 -8.571 1.00 98.06 120 ARG A C 1
ATOM 899 O O . ARG A 1 120 ? 4.502 1.923 -7.671 1.00 98.06 120 ARG A O 1
ATOM 906 N N . LEU A 1 121 ? 5.480 3.236 -9.208 1.00 98.44 121 LEU A N 1
ATOM 907 C CA . LEU A 1 121 ? 6.864 2.923 -8.880 1.00 98.44 121 LEU A CA 1
ATOM 908 C C . LEU A 1 121 ? 7.404 3.846 -7.791 1.00 98.44 121 LEU A C 1
ATOM 910 O O . LEU A 1 121 ? 7.034 5.022 -7.707 1.00 98.44 121 LEU A O 1
ATOM 914 N N . GLU A 1 122 ? 8.351 3.347 -7.010 1.00 96.62 122 GLU A N 1
ATOM 915 C CA . GLU A 1 122 ? 9.136 4.182 -6.109 1.00 96.62 122 GLU A CA 1
ATOM 916 C C . GLU A 1 122 ? 9.810 5.315 -6.899 1.00 96.62 122 GLU A C 1
ATOM 918 O O . GLU A 1 122 ? 10.337 5.112 -7.996 1.00 96.62 122 GLU A O 1
ATOM 923 N N . ARG A 1 123 ? 9.785 6.530 -6.339 1.00 96.06 123 ARG A N 1
ATOM 924 C CA . ARG A 1 123 ? 10.299 7.761 -6.972 1.00 96.06 123 ARG A CA 1
ATOM 925 C C . ARG A 1 123 ? 9.595 8.197 -8.262 1.00 96.06 123 ARG A C 1
ATOM 927 O O . ARG A 1 123 ? 10.108 9.067 -8.966 1.00 96.06 123 ARG A O 1
ATOM 934 N N . SER A 1 124 ? 8.419 7.654 -8.550 1.00 97.94 124 SER A N 1
ATOM 935 C CA . SER A 1 124 ? 7.509 8.210 -9.553 1.00 97.94 124 SER A CA 1
ATOM 936 C C . SER A 1 124 ? 6.545 9.240 -8.946 1.00 97.94 124 SER A C 1
ATOM 938 O O . SER A 1 124 ? 6.362 9.341 -7.723 1.00 97.94 124 SER A O 1
ATOM 940 N N . THR A 1 125 ? 5.880 10.005 -9.809 1.00 96.06 125 THR A N 1
ATOM 941 C CA . THR A 1 125 ? 4.779 10.895 -9.418 1.00 96.06 125 THR A CA 1
ATOM 942 C C . THR A 1 125 ? 3.435 10.198 -9.611 1.00 96.06 125 THR A C 1
ATOM 944 O O . THR A 1 125 ? 3.326 9.205 -10.322 1.00 96.06 125 THR A O 1
ATOM 947 N N . SER A 1 126 ? 2.376 10.733 -9.002 1.00 92.56 126 SER A N 1
ATOM 948 C CA . SER A 1 126 ? 1.018 10.222 -9.223 1.00 92.56 126 SER A CA 1
ATOM 949 C C . SER A 1 126 ? 0.545 10.375 -10.671 1.00 92.56 126 SER A C 1
ATOM 951 O O . SER A 1 126 ? -0.249 9.559 -11.118 1.00 92.56 126 SER A O 1
ATOM 953 N N . SER A 1 127 ? 1.016 11.398 -11.393 1.00 92.44 127 SER A N 1
ATOM 954 C CA . SER A 1 127 ? 0.672 11.650 -12.798 1.00 92.44 127 SER A CA 1
ATOM 955 C C . SER A 1 127 ? 1.459 10.787 -13.785 1.00 92.44 127 SER A C 1
ATOM 957 O O . SER A 1 127 ? 0.994 10.561 -14.897 1.00 92.44 127 SER A O 1
ATOM 959 N N . GLU A 1 128 ? 2.633 10.294 -13.390 1.00 93.25 128 GLU A N 1
ATOM 960 C CA . GLU A 1 128 ? 3.497 9.449 -14.215 1.00 93.25 128 GLU A CA 1
ATOM 961 C C . GLU A 1 128 ? 3.956 8.218 -13.410 1.00 93.25 128 GLU A C 1
ATOM 963 O O . GLU A 1 128 ? 5.152 8.050 -13.161 1.00 93.25 128 GLU A O 1
ATOM 968 N N . PRO A 1 129 ? 3.027 7.347 -12.975 1.00 96.25 129 PRO A N 1
ATOM 969 C CA . PRO A 1 129 ? 3.291 6.310 -11.969 1.00 96.25 129 PRO A CA 1
ATOM 970 C C . PRO A 1 129 ? 4.320 5.262 -12.409 1.00 96.25 129 PRO A C 1
ATOM 972 O O . PRO A 1 129 ? 4.986 4.663 -11.574 1.00 96.25 129 PRO A O 1
ATOM 975 N N . MET A 1 130 ? 4.482 5.058 -13.716 1.00 96.62 130 MET A N 1
ATOM 976 C CA . MET A 1 130 ? 5.438 4.105 -14.291 1.00 96.62 130 MET A CA 1
ATOM 977 C C . MET A 1 130 ? 6.704 4.791 -14.824 1.00 96.62 130 MET A C 1
ATOM 979 O O . MET A 1 130 ? 7.523 4.155 -15.485 1.00 96.62 130 MET A O 1
ATOM 983 N N . SER A 1 131 ? 6.889 6.083 -14.535 1.00 97.44 131 SER A N 1
ATOM 984 C CA . SER A 1 131 ? 8.084 6.833 -14.918 1.00 97.44 131 SER A CA 1
ATOM 985 C C . SER A 1 131 ? 8.990 7.055 -13.708 1.00 97.44 131 SER A C 1
ATOM 987 O O . SER A 1 131 ? 8.686 7.864 -12.831 1.00 97.44 131 SER A O 1
ATOM 989 N N . ALA A 1 132 ? 10.123 6.355 -13.669 1.00 97.62 132 ALA A N 1
ATOM 990 C CA . ALA A 1 132 ? 11.062 6.366 -12.548 1.00 97.62 132 ALA A CA 1
ATOM 991 C C . ALA A 1 132 ? 12.524 6.330 -13.038 1.00 97.62 132 ALA A C 1
ATOM 993 O O . ALA A 1 132 ? 12.776 5.928 -14.179 1.00 97.62 132 ALA A O 1
ATOM 994 N N . PRO A 1 133 ? 13.502 6.745 -12.214 1.00 97.88 133 PRO A N 1
ATOM 995 C CA . PRO A 1 133 ? 14.917 6.659 -12.567 1.00 97.88 133 PRO A CA 1
ATOM 996 C C . PRO A 1 133 ? 15.401 5.221 -12.819 1.00 97.88 133 PRO A C 1
ATOM 998 O O . PRO A 1 133 ? 14.989 4.292 -12.123 1.00 97.88 133 PRO A O 1
ATOM 1001 N N . ASP A 1 134 ? 16.309 5.044 -13.782 1.00 96.00 134 ASP A N 1
ATOM 1002 C CA . ASP A 1 134 ? 17.154 3.850 -13.907 1.00 96.00 134 ASP A CA 1
ATOM 1003 C C . ASP A 1 134 ? 18.259 3.826 -12.830 1.00 96.00 134 ASP A C 1
ATOM 1005 O O . ASP A 1 134 ? 18.376 4.740 -12.012 1.00 96.00 134 ASP A O 1
ATOM 1009 N N . ILE A 1 135 ? 19.096 2.783 -12.826 1.00 93.31 135 ILE A N 1
ATOM 1010 C CA . ILE A 1 135 ? 20.215 2.631 -11.874 1.00 93.31 135 ILE A CA 1
ATOM 1011 C C . ILE A 1 135 ? 21.269 3.752 -11.968 1.00 93.31 135 ILE A C 1
ATOM 1013 O O . ILE A 1 135 ? 22.052 3.938 -11.044 1.00 93.31 135 ILE A O 1
ATOM 1017 N N . ARG A 1 136 ? 21.287 4.511 -13.073 1.00 94.50 136 ARG A N 1
ATOM 1018 C CA . ARG A 1 136 ? 22.163 5.674 -13.290 1.00 94.50 136 ARG A CA 1
ATOM 1019 C C . ARG A 1 136 ? 21.466 6.996 -12.962 1.00 94.50 136 ARG A C 1
ATOM 1021 O O . ARG A 1 136 ? 22.051 8.054 -13.161 1.00 94.50 136 ARG A O 1
ATOM 1028 N N . GLY A 1 137 ? 20.223 6.954 -12.485 1.00 94.94 137 GLY A N 1
ATOM 1029 C CA . GLY A 1 137 ? 19.442 8.137 -12.138 1.00 94.94 137 GLY A CA 1
ATOM 1030 C C . GLY A 1 137 ? 18.690 8.781 -13.306 1.00 94.94 137 GLY A C 1
ATOM 1031 O O . GLY A 1 137 ? 18.012 9.785 -13.096 1.00 94.94 137 GLY A O 1
ATOM 1032 N N . ASN A 1 138 ? 18.739 8.223 -14.520 1.00 95.75 138 ASN A N 1
ATOM 1033 C CA . ASN A 1 138 ? 18.025 8.803 -15.660 1.00 95.75 138 ASN A CA 1
ATOM 1034 C C . ASN A 1 138 ? 16.548 8.429 -15.596 1.00 95.75 138 ASN A C 1
ATOM 1036 O O . ASN A 1 138 ? 16.212 7.244 -15.570 1.00 95.75 138 ASN A O 1
ATOM 1040 N N . LYS A 1 139 ? 15.657 9.423 -15.612 1.00 96.19 139 LYS A N 1
ATOM 1041 C CA . LYS A 1 139 ? 14.211 9.183 -15.634 1.00 96.19 139 LYS A CA 1
ATOM 1042 C C . LYS A 1 139 ? 13.804 8.515 -16.950 1.00 96.19 139 LYS A C 1
ATOM 1044 O O . LYS A 1 139 ? 14.148 8.998 -18.026 1.00 96.19 139 LYS A O 1
ATOM 1049 N N . ARG A 1 140 ? 13.054 7.417 -16.858 1.00 94.69 140 ARG A N 1
ATOM 1050 C CA . ARG A 1 140 ? 12.515 6.665 -17.999 1.00 94.69 140 ARG A CA 1
ATOM 1051 C C . ARG A 1 140 ? 11.083 6.247 -17.707 1.00 94.69 140 ARG A C 1
ATOM 1053 O O . ARG A 1 140 ? 10.726 6.084 -16.543 1.00 94.69 140 ARG A O 1
ATOM 1060 N N . HIS A 1 141 ? 10.290 6.065 -18.754 1.00 95.31 141 HIS A N 1
ATOM 1061 C CA . HIS A 1 141 ? 9.022 5.350 -18.660 1.00 95.31 141 HIS A CA 1
ATOM 1062 C C . HIS A 1 141 ? 9.290 3.851 -18.813 1.00 95.31 141 HIS A C 1
ATOM 1064 O O . HIS A 1 141 ? 9.977 3.458 -19.755 1.00 95.31 141 HIS A O 1
ATOM 1070 N N . TRP A 1 142 ? 8.774 3.038 -17.896 1.00 95.31 142 TRP A N 1
ATOM 1071 C CA . TRP A 1 142 ? 8.985 1.592 -17.879 1.00 95.31 142 TRP A CA 1
ATOM 1072 C C . TRP A 1 142 ? 7.738 0.861 -18.354 1.00 95.31 142 TRP A C 1
ATOM 1074 O O . TRP A 1 142 ? 6.634 1.168 -17.910 1.00 95.31 142 TRP A O 1
ATOM 1084 N N . SER A 1 143 ? 7.906 -0.146 -19.208 1.00 93.00 143 SER A N 1
ATOM 1085 C CA . SER A 1 143 ? 6.817 -1.073 -19.517 1.00 93.00 143 SER A CA 1
ATOM 1086 C C . SER A 1 143 ? 6.485 -1.956 -18.307 1.00 93.00 143 SER A C 1
ATOM 1088 O O . SER A 1 143 ? 7.326 -2.207 -17.441 1.00 93.00 143 SER A O 1
ATOM 1090 N N . ALA A 1 144 ? 5.262 -2.485 -18.254 1.00 89.94 144 ALA A N 1
ATOM 1091 C CA . ALA A 1 144 ? 4.849 -3.397 -17.186 1.00 89.94 144 ALA A CA 1
ATOM 1092 C C . ALA A 1 144 ? 5.734 -4.661 -17.110 1.00 89.94 144 ALA A C 1
ATOM 1094 O O . ALA A 1 144 ? 6.031 -5.151 -16.021 1.00 89.94 144 ALA A O 1
ATOM 1095 N N . GLU A 1 145 ? 6.216 -5.143 -18.260 1.00 89.25 145 GLU A N 1
ATOM 1096 C CA . GLU A 1 145 ? 7.145 -6.274 -18.361 1.00 89.25 145 GLU A CA 1
ATOM 1097 C C . GLU A 1 145 ? 8.518 -5.949 -17.761 1.00 89.25 145 GLU A C 1
ATOM 1099 O O . GLU A 1 145 ? 9.076 -6.771 -17.038 1.00 89.25 145 GLU A O 1
ATOM 1104 N N . GLU A 1 146 ? 9.061 -4.753 -18.003 1.00 92.94 146 GLU A N 1
ATOM 1105 C CA . GLU A 1 146 ? 10.330 -4.317 -17.400 1.00 92.94 146 GLU A CA 1
ATOM 1106 C C . GLU A 1 146 ? 10.213 -4.086 -15.892 1.00 92.94 146 GLU A C 1
ATOM 1108 O O . GLU A 1 146 ? 11.168 -4.327 -15.155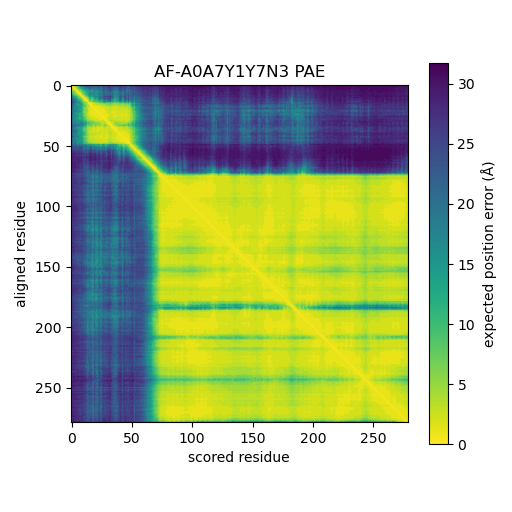 1.00 92.94 146 GLU A O 1
ATOM 1113 N N . ILE A 1 147 ? 9.045 -3.641 -15.420 1.00 94.62 147 ILE A N 1
ATOM 1114 C CA . ILE A 1 147 ? 8.765 -3.491 -13.989 1.00 94.62 147 ILE A CA 1
ATOM 1115 C C . ILE A 1 147 ? 8.708 -4.863 -13.312 1.00 94.62 147 ILE A C 1
ATOM 1117 O O . ILE A 1 147 ? 9.311 -5.048 -12.252 1.00 94.62 147 ILE A O 1
ATOM 1121 N N . MET A 1 148 ? 7.985 -5.817 -13.904 1.00 91.62 148 MET A N 1
ATOM 1122 C CA . MET A 1 148 ? 7.863 -7.177 -13.378 1.00 91.62 148 MET A CA 1
ATOM 1123 C C . MET A 1 148 ? 9.213 -7.897 -13.367 1.00 91.62 148 MET A C 1
ATOM 1125 O O . MET A 1 148 ? 9.606 -8.447 -12.341 1.00 91.62 148 MET A O 1
ATOM 1129 N N . ASN A 1 149 ? 9.951 -7.825 -14.476 1.00 89.94 149 ASN A N 1
ATOM 1130 C CA . ASN A 1 149 ? 11.222 -8.523 -14.680 1.00 89.94 149 ASN A CA 1
ATOM 1131 C C . ASN A 1 149 ? 12.445 -7.696 -14.246 1.00 89.94 149 ASN A C 1
ATOM 1133 O O . ASN A 1 149 ? 13.534 -7.845 -14.805 1.00 89.94 149 ASN A O 1
ATOM 1137 N N . ARG A 1 150 ? 12.272 -6.795 -13.272 1.00 93.38 150 ARG A N 1
ATOM 1138 C CA . ARG A 1 150 ? 13.367 -6.000 -12.707 1.00 93.38 150 ARG A CA 1
ATOM 1139 C C . ARG A 1 150 ? 14.452 -6.920 -12.137 1.00 93.38 150 ARG A C 1
ATOM 1141 O O . ARG A 1 150 ? 14.155 -7.787 -11.319 1.00 93.38 150 ARG A O 1
ATOM 1148 N N . ILE A 1 151 ? 15.707 -6.632 -12.469 1.00 91.44 151 ILE A N 1
ATOM 1149 C CA . ILE A 1 151 ? 16.894 -7.225 -11.845 1.00 91.44 151 ILE A CA 1
ATOM 1150 C C . ILE A 1 151 ? 17.601 -6.118 -11.066 1.00 91.44 151 ILE A C 1
ATOM 1152 O O . ILE A 1 151 ? 17.970 -5.085 -11.631 1.00 91.44 151 ILE A O 1
ATOM 1156 N N . ALA A 1 152 ? 17.738 -6.302 -9.752 1.00 89.19 152 ALA A N 1
ATOM 1157 C CA . ALA A 1 152 ? 18.294 -5.284 -8.870 1.00 89.19 152 ALA A CA 1
ATOM 1158 C C . ALA A 1 152 ? 19.686 -4.833 -9.339 1.00 89.19 152 ALA A C 1
ATOM 1160 O O . ALA A 1 152 ? 20.546 -5.660 -9.615 1.00 89.19 152 ALA A O 1
ATOM 1161 N N . ASN A 1 153 ? 19.899 -3.516 -9.404 1.00 88.81 153 ASN A N 1
ATOM 1162 C CA . ASN A 1 153 ? 21.156 -2.886 -9.830 1.00 88.81 153 ASN A CA 1
ATOM 1163 C C . ASN A 1 153 ? 21.617 -3.219 -11.265 1.00 88.81 153 ASN A C 1
ATOM 1165 O O . ASN A 1 153 ? 22.750 -2.903 -11.615 1.00 88.81 153 ASN A O 1
ATOM 1169 N N . GLU A 1 154 ? 20.748 -3.785 -12.108 1.00 91.31 154 GLU A N 1
ATOM 1170 C CA . GLU A 1 154 ? 21.107 -4.192 -13.473 1.00 91.31 154 GLU A CA 1
ATOM 1171 C C . GLU A 1 154 ? 20.076 -3.734 -14.515 1.00 91.31 154 GLU A C 1
ATOM 1173 O O . GLU A 1 154 ? 20.409 -2.979 -15.431 1.00 91.31 154 GLU A O 1
ATOM 1178 N N . ARG A 1 155 ? 18.808 -4.150 -14.373 1.00 90.19 155 ARG A N 1
ATOM 1179 C CA . ARG A 1 155 ? 17.761 -3.953 -15.388 1.00 90.19 155 ARG A CA 1
ATOM 1180 C C . ARG A 1 155 ? 16.431 -3.525 -14.770 1.00 90.19 155 ARG A C 1
ATOM 1182 O O . ARG A 1 155 ? 15.998 -4.080 -13.765 1.00 90.19 155 ARG A O 1
ATOM 1189 N N . GLY A 1 156 ? 15.734 -2.608 -15.443 1.00 93.25 156 GLY A N 1
ATOM 1190 C CA . GLY A 1 156 ? 14.432 -2.093 -15.011 1.00 93.25 156 GLY A CA 1
ATOM 1191 C C . GLY A 1 156 ? 14.553 -0.848 -14.121 1.00 93.25 156 GLY A C 1
ATOM 1192 O O . GLY A 1 156 ? 15.622 -0.225 -14.076 1.00 93.25 156 GLY A O 1
ATOM 1193 N N . PRO A 1 157 ? 13.473 -0.477 -13.407 1.00 95.81 157 PRO A N 1
ATOM 1194 C CA . PRO A 1 157 ? 13.489 0.638 -12.466 1.00 95.81 157 PRO A CA 1
ATOM 1195 C C . PRO A 1 157 ? 14.634 0.509 -11.454 1.00 95.81 157 PRO A C 1
ATOM 1197 O O . PRO A 1 157 ? 14.854 -0.562 -10.879 1.00 95.81 157 PRO A O 1
ATOM 1200 N N . GLY A 1 158 ? 15.347 1.610 -11.202 1.00 96.00 158 GLY A N 1
ATOM 1201 C CA . GLY A 1 158 ? 16.494 1.615 -10.289 1.00 96.00 158 GLY A CA 1
ATOM 1202 C C . GLY A 1 158 ? 16.113 1.238 -8.854 1.00 96.00 158 GLY A C 1
ATOM 1203 O O . GLY A 1 158 ? 16.884 0.599 -8.142 1.00 96.00 158 GLY A O 1
ATOM 1204 N N . PHE A 1 159 ? 14.880 1.550 -8.458 1.00 95.75 159 PHE A N 1
ATOM 1205 C CA . PHE A 1 159 ? 14.337 1.298 -7.128 1.00 95.75 159 PHE A CA 1
ATOM 1206 C C . PHE A 1 159 ? 13.312 0.163 -7.147 1.00 95.75 159 PHE A C 1
ATOM 1208 O O . PHE A 1 159 ? 12.719 -0.143 -8.182 1.00 95.75 159 PHE A O 1
ATOM 1215 N N . ALA A 1 160 ? 13.154 -0.507 -6.006 1.00 94.50 160 ALA A N 1
ATOM 1216 C CA . ALA A 1 160 ? 12.388 -1.742 -5.928 1.00 94.50 160 ALA A CA 1
ATOM 1217 C C . ALA A 1 160 ? 10.912 -1.528 -5.578 1.00 94.50 160 ALA A C 1
ATOM 1219 O O . ALA A 1 160 ? 10.140 -2.451 -5.796 1.00 94.50 160 ALA A O 1
ATOM 1220 N N . GLY A 1 161 ? 10.488 -0.387 -5.030 1.00 97.25 161 GLY A N 1
ATOM 1221 C CA . GLY A 1 161 ? 9.085 -0.215 -4.640 1.00 97.25 161 GLY A CA 1
ATOM 1222 C C . GLY A 1 161 ? 8.131 -0.208 -5.840 1.00 97.25 161 GLY A C 1
ATOM 1223 O O . GLY A 1 161 ? 8.383 0.434 -6.864 1.00 97.25 161 GLY A O 1
ATOM 1224 N N . VAL A 1 162 ? 7.030 -0.955 -5.721 1.00 98.00 162 VAL A N 1
ATOM 1225 C CA . VAL A 1 162 ? 5.918 -0.961 -6.683 1.00 98.00 162 VAL A CA 1
ATOM 1226 C C . VAL A 1 162 ? 4.582 -1.107 -5.965 1.00 98.00 162 VAL A C 1
ATOM 1228 O O . VAL A 1 162 ? 4.497 -1.792 -4.948 1.00 98.00 162 VAL A O 1
ATOM 1231 N N . GLY A 1 163 ? 3.542 -0.509 -6.531 1.00 97.94 163 GLY A N 1
ATOM 1232 C CA . GLY A 1 163 ? 2.148 -0.740 -6.177 1.00 97.94 163 GLY A CA 1
ATOM 1233 C C . GLY A 1 163 ? 1.695 -0.140 -4.860 1.00 97.94 163 GLY A C 1
ATOM 1234 O O . GLY A 1 163 ? 2.381 0.709 -4.281 1.00 97.94 163 GLY A O 1
ATOM 1235 N N . LEU A 1 164 ? 0.494 -0.552 -4.436 1.00 98.50 164 LEU A N 1
ATOM 1236 C CA . LEU A 1 164 ? -0.270 0.095 -3.367 1.00 98.50 164 LEU A CA 1
ATOM 1237 C C . LEU A 1 164 ? 0.533 0.283 -2.080 1.00 98.50 164 LEU A C 1
ATOM 1239 O O . LEU A 1 164 ? 0.517 1.377 -1.516 1.00 98.50 164 LEU A O 1
ATOM 1243 N N . ALA A 1 165 ? 1.236 -0.770 -1.666 1.00 97.75 165 ALA A N 1
ATOM 1244 C CA . ALA A 1 165 ? 2.011 -0.826 -0.431 1.00 97.75 165 ALA A CA 1
ATOM 1245 C C . ALA A 1 165 ? 3.531 -0.792 -0.671 1.00 97.75 165 ALA A C 1
ATOM 1247 O O . ALA A 1 165 ? 4.297 -1.313 0.132 1.00 97.75 165 ALA A O 1
ATOM 1248 N N . GLN A 1 166 ? 3.966 -0.284 -1.835 1.00 97.75 166 GLN A N 1
ATOM 1249 C CA . GLN A 1 166 ? 5.380 -0.178 -2.218 1.00 97.75 166 GLN A CA 1
ATOM 1250 C C . GLN A 1 166 ? 6.191 -1.452 -1.911 1.00 97.75 166 GLN A C 1
ATOM 1252 O O . GLN A 1 166 ? 7.202 -1.432 -1.209 1.00 97.75 166 GLN A O 1
ATOM 1257 N N . TRP A 1 167 ? 5.769 -2.594 -2.462 1.00 97.56 167 TRP A N 1
ATOM 1258 C CA . TRP A 1 167 ? 6.463 -3.866 -2.258 1.00 97.56 167 TRP A CA 1
ATOM 1259 C C . TRP A 1 167 ? 7.899 -3.798 -2.795 1.00 97.56 167 TRP A C 1
ATOM 1261 O O . TRP A 1 167 ? 8.115 -3.739 -4.004 1.00 97.56 167 TRP A O 1
ATOM 1271 N N . THR A 1 168 ? 8.878 -3.827 -1.888 1.00 93.06 168 THR A N 1
ATOM 1272 C CA . THR A 1 168 ? 10.314 -3.682 -2.194 1.00 93.06 168 THR A CA 1
ATOM 1273 C C . THR A 1 168 ? 11.096 -4.991 -2.111 1.00 93.06 168 THR A C 1
ATOM 1275 O O . THR A 1 168 ? 11.996 -5.209 -2.914 1.00 93.06 168 THR A O 1
ATOM 1278 N N . ALA A 1 169 ? 10.771 -5.877 -1.164 1.00 90.50 169 ALA A N 1
ATOM 1279 C CA . ALA A 1 169 ? 11.485 -7.144 -0.990 1.00 90.50 169 ALA A CA 1
ATOM 1280 C C . ALA A 1 169 ? 11.231 -8.101 -2.166 1.00 90.50 169 ALA A C 1
ATOM 1282 O O . ALA A 1 169 ? 10.075 -8.326 -2.529 1.00 90.50 169 ALA A O 1
ATOM 1283 N N . ASP A 1 170 ? 12.284 -8.722 -2.705 1.00 89.62 170 ASP A N 1
ATOM 1284 C CA . ASP A 1 170 ? 12.209 -9.558 -3.916 1.00 89.62 170 ASP A CA 1
ATOM 1285 C C . ASP A 1 170 ? 11.187 -10.698 -3.805 1.00 89.62 170 ASP A C 1
ATOM 1287 O O . ASP A 1 170 ? 10.423 -10.951 -4.740 1.00 89.62 170 ASP A O 1
ATOM 1291 N N . SER A 1 171 ? 11.099 -11.349 -2.640 1.00 92.19 171 SER A N 1
ATOM 1292 C CA . SER A 1 171 ? 10.110 -12.405 -2.389 1.00 92.19 171 SER A CA 1
ATOM 1293 C C . SER A 1 171 ? 8.675 -11.877 -2.405 1.00 92.19 171 SER A C 1
ATOM 1295 O O . SER A 1 171 ? 7.795 -12.511 -2.986 1.00 92.19 171 SER A O 1
ATOM 1297 N N . ARG A 1 172 ? 8.436 -10.692 -1.829 1.00 95.38 172 ARG A N 1
ATOM 1298 C CA . ARG A 1 172 ? 7.115 -10.047 -1.813 1.00 95.38 172 ARG A CA 1
ATOM 1299 C C . ARG A 1 172 ? 6.720 -9.550 -3.197 1.00 95.38 172 ARG A C 1
ATOM 1301 O O . ARG A 1 172 ? 5.589 -9.771 -3.609 1.00 95.38 172 ARG A O 1
ATOM 1308 N N . ARG A 1 173 ? 7.656 -8.951 -3.939 1.00 95.25 173 ARG A N 1
ATOM 1309 C CA . ARG A 1 173 ? 7.447 -8.557 -5.340 1.00 95.25 173 ARG A CA 1
ATOM 1310 C C . ARG A 1 173 ? 7.098 -9.763 -6.201 1.00 95.25 173 ARG A C 1
ATOM 1312 O O . ARG A 1 173 ? 6.114 -9.739 -6.927 1.00 95.25 173 ARG A O 1
ATOM 1319 N N . THR A 1 174 ? 7.862 -10.844 -6.080 1.00 93.12 174 THR A N 1
ATOM 1320 C CA . THR A 1 174 ? 7.588 -12.088 -6.807 1.00 93.12 174 THR A CA 1
ATOM 1321 C C . THR A 1 174 ? 6.207 -12.643 -6.455 1.00 93.12 174 THR A C 1
ATOM 1323 O O . THR A 1 174 ? 5.471 -13.066 -7.342 1.00 93.12 174 THR A O 1
ATOM 1326 N N . ALA A 1 175 ? 5.831 -12.626 -5.174 1.00 95.38 175 ALA A N 1
ATOM 1327 C CA . ALA A 1 175 ? 4.517 -13.078 -4.728 1.00 95.38 175 ALA A CA 1
ATOM 1328 C C . ALA A 1 175 ? 3.373 -12.189 -5.246 1.00 95.38 175 ALA A C 1
ATOM 1330 O O . ALA A 1 175 ? 2.351 -12.737 -5.646 1.00 95.38 175 ALA A O 1
ATOM 1331 N N . LEU A 1 176 ? 3.569 -10.866 -5.320 1.00 95.25 176 LEU A N 1
ATOM 1332 C CA . LEU A 1 176 ? 2.627 -9.927 -5.936 1.00 95.25 176 LEU A CA 1
ATOM 1333 C C . LEU A 1 176 ? 2.374 -10.291 -7.405 1.00 95.25 176 LEU A C 1
ATOM 1335 O O . LEU A 1 176 ? 1.232 -10.489 -7.800 1.00 95.25 176 LEU A O 1
ATOM 1339 N N . PHE A 1 177 ? 3.428 -10.447 -8.210 1.00 92.44 177 PHE A N 1
ATOM 1340 C CA . PHE A 1 177 ? 3.282 -10.804 -9.628 1.00 92.44 177 PHE A CA 1
ATOM 1341 C C . PHE A 1 177 ? 2.768 -12.229 -9.854 1.00 92.44 177 PHE A C 1
ATOM 1343 O O . PHE A 1 177 ? 2.274 -12.532 -10.930 1.00 92.44 177 PHE A O 1
ATOM 1350 N N . ARG A 1 178 ? 2.852 -13.118 -8.862 1.00 92.25 178 ARG A N 1
ATOM 1351 C CA . ARG A 1 178 ? 2.243 -14.458 -8.914 1.00 92.25 178 ARG A CA 1
ATOM 1352 C C . ARG A 1 178 ? 0.839 -14.501 -8.318 1.00 92.25 178 ARG A C 1
ATOM 1354 O O . ARG A 1 178 ? 0.236 -15.573 -8.289 1.00 92.25 178 ARG A O 1
ATOM 1361 N N . HIS A 1 179 ? 0.339 -13.396 -7.778 1.00 90.25 179 HIS A N 1
ATOM 1362 C CA . HIS A 1 179 ? -0.970 -13.363 -7.155 1.00 90.25 179 HIS A CA 1
ATOM 1363 C C . HIS A 1 179 ? -2.074 -13.513 -8.209 1.00 90.25 179 HIS A C 1
ATOM 1365 O O . HIS A 1 179 ? -1.955 -12.997 -9.316 1.00 90.25 179 HIS A O 1
ATOM 1371 N N . HIS A 1 180 ? -3.124 -14.249 -7.851 1.00 84.31 180 HIS A N 1
ATOM 1372 C CA . HIS A 1 180 ? -4.287 -14.502 -8.693 1.00 84.31 180 HIS A CA 1
ATOM 1373 C C . HIS A 1 180 ? -5.527 -14.049 -7.932 1.00 84.31 180 HIS A C 1
ATOM 1375 O O . HIS A 1 180 ? -5.664 -14.380 -6.753 1.00 84.31 180 HIS A O 1
ATOM 1381 N N . LEU A 1 181 ? -6.441 -13.373 -8.623 1.00 80.75 181 LEU A N 1
ATOM 1382 C CA . LEU A 1 181 ? -7.756 -13.035 -8.091 1.00 80.75 181 LEU A CA 1
ATOM 1383 C C . LEU A 1 18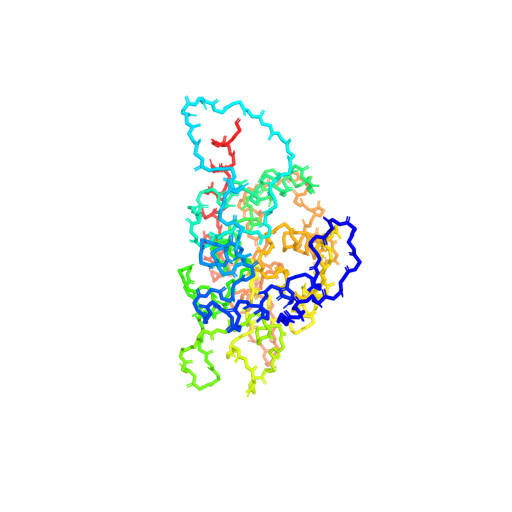1 ? -8.821 -13.282 -9.162 1.00 80.75 181 LEU A C 1
ATOM 1385 O O . LEU A 1 181 ? -8.894 -12.555 -10.151 1.00 80.75 181 LEU A O 1
ATOM 1389 N N . GLY A 1 182 ? -9.662 -14.299 -8.963 1.00 79.12 182 GLY A N 1
ATOM 1390 C CA . GLY A 1 182 ? -10.646 -14.706 -9.969 1.00 79.12 182 GLY A CA 1
ATOM 1391 C C . GLY A 1 182 ? -9.971 -14.993 -11.315 1.00 79.12 182 GLY A C 1
ATOM 1392 O O . GLY A 1 182 ? -9.040 -15.791 -11.379 1.00 79.12 182 GLY A O 1
ATOM 1393 N N . ASN A 1 183 ? -10.408 -14.296 -12.367 1.00 66.25 183 ASN A N 1
ATOM 1394 C CA . ASN A 1 183 ? -9.843 -14.412 -13.718 1.00 66.25 183 ASN A CA 1
ATOM 1395 C C . ASN A 1 183 ? -8.655 -13.466 -13.977 1.00 66.25 183 ASN A C 1
ATOM 1397 O O . ASN A 1 183 ? -8.107 -13.466 -15.081 1.00 66.25 183 ASN A O 1
ATOM 1401 N N . ILE A 1 184 ? -8.243 -12.651 -12.995 1.00 65.75 184 ILE A N 1
ATOM 1402 C 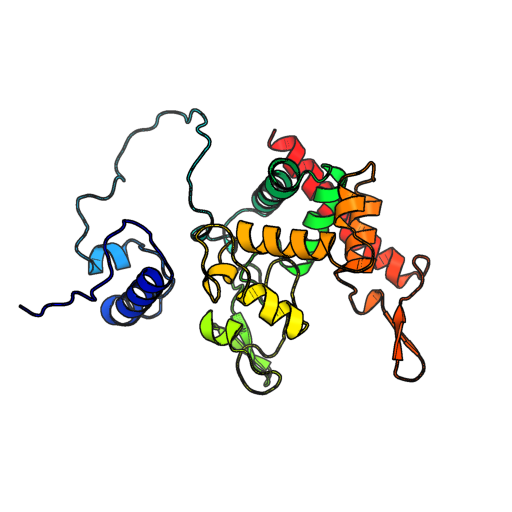CA . ILE A 1 184 ? -7.010 -11.867 -13.100 1.00 65.75 184 ILE A CA 1
ATOM 1403 C C . ILE A 1 184 ? -5.838 -12.843 -13.011 1.00 65.75 184 ILE A C 1
ATOM 1405 O O . ILE A 1 184 ? -5.496 -13.348 -11.937 1.00 65.75 184 ILE A O 1
ATOM 1409 N N . GLY A 1 185 ? -5.262 -13.131 -14.178 1.00 61.50 185 GLY A N 1
ATOM 1410 C CA . GLY A 1 185 ? -4.083 -13.974 -14.309 1.00 61.50 185 GLY A CA 1
ATOM 1411 C C . GLY A 1 185 ? -2.840 -13.332 -13.680 1.00 61.50 185 GLY A C 1
ATOM 1412 O O . GLY A 1 185 ? -2.770 -12.105 -13.542 1.00 61.50 185 GLY A O 1
ATOM 1413 N N . PRO A 1 186 ? -1.836 -14.150 -13.326 1.00 74.88 186 PRO A N 1
ATOM 1414 C CA . PRO A 1 186 ? -0.591 -13.662 -12.762 1.00 74.88 186 PRO A CA 1
ATOM 1415 C C . PRO A 1 186 ? 0.172 -12.843 -13.810 1.00 74.88 186 PRO A C 1
ATOM 1417 O O . PRO A 1 186 ? -0.045 -12.946 -15.019 1.00 74.88 186 PRO A O 1
ATOM 1420 N N . GLY A 1 187 ? 1.125 -12.052 -13.343 1.00 85.88 187 GLY A N 1
ATOM 1421 C CA . GLY A 1 187 ? 2.037 -11.276 -14.163 1.00 85.88 187 GLY A CA 1
ATOM 1422 C C . GLY A 1 187 ? 1.650 -9.806 -14.224 1.00 85.88 187 GLY A C 1
ATOM 1423 O O . GLY A 1 187 ? 1.229 -9.217 -13.232 1.00 85.88 187 GLY A O 1
ATOM 1424 N N . ILE A 1 188 ? 1.825 -9.183 -15.389 1.00 84.88 188 ILE A N 1
ATOM 1425 C CA . ILE A 1 188 ? 1.738 -7.722 -15.533 1.00 84.88 188 ILE A CA 1
ATOM 1426 C C . ILE A 1 188 ? 0.354 -7.136 -15.217 1.00 84.88 188 ILE A C 1
ATOM 1428 O O . ILE A 1 188 ? 0.272 -5.968 -14.843 1.00 84.88 188 ILE A O 1
ATOM 1432 N N . ALA A 1 189 ? -0.717 -7.930 -15.328 1.00 85.25 189 ALA A N 1
ATOM 1433 C CA . ALA A 1 189 ? -2.088 -7.481 -15.090 1.00 85.25 189 ALA A CA 1
ATOM 1434 C C . ALA A 1 189 ? -2.294 -6.968 -13.656 1.00 85.25 189 ALA A C 1
ATOM 1436 O O . ALA A 1 189 ? -2.982 -5.967 -13.457 1.00 85.25 189 ALA A O 1
ATOM 1437 N N . VAL A 1 190 ? -1.616 -7.574 -12.670 1.00 88.38 190 VAL A N 1
ATOM 1438 C CA . VAL A 1 190 ? -1.716 -7.163 -11.260 1.00 88.38 190 VAL A CA 1
ATOM 1439 C C . VAL A 1 190 ? -1.309 -5.703 -11.045 1.00 88.38 190 VAL A C 1
ATOM 1441 O O . VAL A 1 190 ? -1.772 -5.072 -10.102 1.00 88.38 190 VAL A O 1
ATOM 1444 N N . LEU A 1 191 ? -0.464 -5.123 -11.909 1.00 90.25 191 LEU A N 1
ATOM 1445 C CA . LEU A 1 191 ? -0.049 -3.723 -11.779 1.00 90.25 191 LEU A CA 1
ATOM 1446 C C . LEU A 1 191 ? -1.190 -2.741 -12.016 1.00 90.25 191 LEU A C 1
ATOM 1448 O O . LEU A 1 191 ? -1.127 -1.627 -11.511 1.00 90.25 191 LEU A O 1
ATOM 1452 N N . PHE A 1 192 ? -2.212 -3.128 -12.769 1.00 89.50 192 PHE A N 1
ATOM 1453 C CA . PHE A 1 192 ? -3.307 -2.238 -13.156 1.00 89.50 192 PHE A CA 1
ATOM 1454 C C . PHE A 1 192 ? -4.598 -2.522 -12.387 1.00 89.50 192 PHE A C 1
ATOM 1456 O O . PHE A 1 192 ? -5.547 -1.744 -12.464 1.00 89.50 192 PHE A O 1
ATOM 1463 N N . ASP A 1 193 ? -4.613 -3.594 -11.597 1.00 89.00 193 ASP A N 1
ATOM 1464 C CA . ASP A 1 193 ? -5.796 -4.054 -10.890 1.00 89.00 193 ASP A CA 1
ATOM 1465 C C . ASP A 1 193 ? -5.736 -3.691 -9.398 1.00 89.00 193 ASP A C 1
ATOM 1467 O O . ASP A 1 193 ? -4.891 -4.172 -8.638 1.00 89.00 193 ASP A O 1
ATOM 1471 N N . MET A 1 194 ? -6.639 -2.801 -8.980 1.00 93.00 194 MET A N 1
ATOM 1472 C CA . MET A 1 194 ? -6.760 -2.378 -7.582 1.00 93.00 194 MET A CA 1
ATOM 1473 C C . MET A 1 194 ? -7.167 -3.543 -6.681 1.00 93.00 194 MET A C 1
ATOM 1475 O O . MET A 1 194 ? -6.593 -3.722 -5.610 1.00 93.00 194 MET A O 1
ATOM 1479 N N . ASP A 1 195 ? -8.143 -4.335 -7.111 1.00 93.06 195 ASP 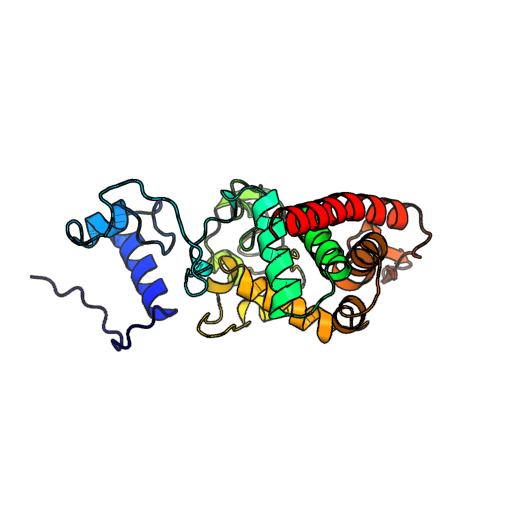A N 1
ATOM 1480 C CA . ASP A 1 195 ? -8.753 -5.389 -6.310 1.00 93.06 195 ASP A CA 1
ATOM 1481 C C . ASP A 1 195 ? -7.755 -6.516 -6.063 1.00 93.06 195 ASP A C 1
ATOM 1483 O O . ASP A 1 195 ? -7.653 -6.992 -4.933 1.00 93.06 195 ASP A O 1
ATOM 1487 N N . ALA A 1 196 ? -6.976 -6.893 -7.082 1.00 92.81 196 ALA A N 1
ATOM 1488 C CA . ALA A 1 196 ? -5.930 -7.905 -6.969 1.00 92.81 196 ALA A CA 1
ATOM 1489 C C . ALA A 1 196 ? -4.811 -7.467 -6.012 1.00 92.81 196 ALA A C 1
ATOM 1491 O O . ALA A 1 196 ? -4.320 -8.270 -5.220 1.00 92.81 196 ALA A O 1
ATOM 1492 N N . GLN A 1 197 ? -4.418 -6.189 -6.028 1.00 97.31 197 GLN A N 1
ATOM 1493 C CA . GLN A 1 197 ? -3.421 -5.691 -5.076 1.00 97.31 197 GLN A CA 1
ATOM 1494 C C . GLN A 1 197 ? -3.968 -5.570 -3.652 1.00 97.31 197 GLN A C 1
ATOM 1496 O O . GLN A 1 197 ? -3.230 -5.834 -2.702 1.00 97.31 197 GLN A O 1
ATOM 1501 N N . VAL A 1 198 ? -5.242 -5.201 -3.485 1.00 98.25 198 VAL A N 1
ATOM 1502 C CA . VAL A 1 198 ? -5.903 -5.195 -2.171 1.00 98.25 198 VAL A CA 1
ATOM 1503 C C . VAL A 1 198 ? -6.066 -6.623 -1.639 1.00 98.25 198 VAL A C 1
ATOM 1505 O O . VAL A 1 198 ? -5.801 -6.849 -0.463 1.00 98.25 198 VAL A O 1
ATOM 1508 N N . ASP A 1 199 ? -6.428 -7.596 -2.480 1.00 97.44 199 ASP A N 1
ATOM 1509 C CA . ASP A 1 199 ? -6.507 -9.013 -2.092 1.00 97.44 199 ASP A CA 1
ATOM 1510 C C . ASP A 1 199 ? -5.146 -9.540 -1.627 1.00 97.44 199 ASP A C 1
ATOM 1512 O O . ASP A 1 199 ? -5.013 -10.050 -0.511 1.00 97.44 199 ASP A O 1
ATOM 1516 N N . PHE A 1 200 ? -4.099 -9.309 -2.427 1.00 97.75 200 PHE A N 1
ATOM 1517 C CA . PHE A 1 200 ? -2.738 -9.682 -2.059 1.00 97.75 200 PHE A CA 1
ATOM 1518 C C . PHE A 1 200 ? -2.293 -9.033 -0.742 1.00 97.75 200 PHE A C 1
ATOM 1520 O O . PHE A 1 200 ? -1.707 -9.703 0.113 1.00 97.75 200 PHE A O 1
ATOM 1527 N N . LEU A 1 201 ? -2.604 -7.748 -0.550 1.00 98.56 201 LEU A N 1
ATOM 1528 C CA . LEU A 1 201 ? -2.339 -7.035 0.695 1.00 98.56 201 LEU A CA 1
ATOM 1529 C C . LEU A 1 201 ? -3.048 -7.694 1.886 1.00 98.56 201 LEU A C 1
ATOM 1531 O O . LEU A 1 201 ? -2.403 -7.951 2.902 1.00 98.56 201 LEU A O 1
ATOM 1535 N N . VAL A 1 202 ? -4.343 -8.000 1.774 1.00 98.56 202 VAL A N 1
ATOM 1536 C CA . VAL A 1 202 ? -5.115 -8.649 2.848 1.00 98.56 202 VAL A CA 1
ATOM 1537 C C . VAL A 1 202 ? -4.557 -10.034 3.167 1.00 98.56 202 VAL A C 1
ATOM 1539 O O . VAL A 1 202 ? -4.345 -10.348 4.340 1.00 98.56 202 VAL A O 1
ATOM 1542 N N . LYS A 1 203 ? -4.197 -10.825 2.150 1.00 97.62 203 LYS A N 1
ATOM 1543 C CA . LYS A 1 203 ? -3.503 -12.105 2.341 1.00 97.62 203 LYS A CA 1
ATOM 1544 C C . LYS A 1 203 ? -2.220 -11.937 3.154 1.00 97.62 203 LYS A C 1
ATOM 1546 O O . LYS A 1 203 ? -1.947 -12.737 4.051 1.00 97.62 203 LYS A O 1
ATOM 1551 N N . GLU A 1 204 ? -1.415 -10.917 2.873 1.00 97.81 204 GLU A N 1
ATOM 1552 C CA . GLU A 1 204 ? -0.229 -10.640 3.686 1.00 97.81 204 GLU A CA 1
ATOM 1553 C C . GLU A 1 204 ? -0.584 -10.193 5.113 1.00 97.81 204 GLU A C 1
ATOM 1555 O O . GLU A 1 204 ? 0.073 -10.630 6.058 1.00 97.81 204 GLU A O 1
ATOM 1560 N N . LEU A 1 205 ? -1.612 -9.361 5.298 1.00 98.19 205 LEU A N 1
ATOM 1561 C CA . LEU A 1 205 ? -2.066 -8.939 6.630 1.00 98.19 205 LEU A CA 1
ATOM 1562 C C . LEU A 1 205 ? -2.522 -10.121 7.499 1.00 98.19 205 LEU A C 1
ATOM 1564 O O . LEU A 1 205 ? -2.283 -10.101 8.709 1.00 98.19 205 LEU A O 1
ATOM 1568 N N . ASP A 1 206 ? -3.134 -11.137 6.891 1.00 97.44 206 ASP A N 1
ATOM 1569 C CA . ASP A 1 206 ? -3.643 -12.328 7.579 1.00 97.44 206 ASP A CA 1
ATOM 1570 C C . ASP A 1 206 ? -2.545 -13.356 7.897 1.00 97.44 206 ASP A C 1
ATOM 1572 O O . ASP A 1 206 ? -2.578 -14.023 8.931 1.00 97.44 206 ASP A O 1
ATOM 1576 N N . THR A 1 207 ? -1.549 -13.490 7.018 1.00 94.12 207 THR A N 1
ATOM 1577 C CA . THR A 1 207 ? -0.537 -14.559 7.111 1.00 94.12 207 THR A CA 1
ATOM 1578 C C . THR A 1 207 ? 0.781 -14.137 7.754 1.00 94.12 207 THR A C 1
ATOM 1580 O O . THR A 1 207 ? 1.545 -14.991 8.212 1.00 94.12 207 THR A O 1
ATOM 1583 N N . ARG A 1 208 ? 1.100 -12.839 7.793 1.00 90.25 208 ARG A N 1
ATOM 1584 C CA . ARG A 1 208 ? 2.380 -12.374 8.345 1.00 90.25 208 ARG A CA 1
ATOM 1585 C C . ARG A 1 208 ? 2.363 -12.345 9.871 1.00 90.25 208 ARG A C 1
ATOM 1587 O O . ARG A 1 208 ? 1.326 -12.237 10.524 1.00 90.25 208 ARG A O 1
ATOM 1594 N N . LYS A 1 209 ? 3.564 -12.418 10.453 1.00 83.44 209 LYS A N 1
ATOM 1595 C CA . LYS A 1 209 ? 3.770 -12.331 11.904 1.00 83.44 209 LYS A CA 1
ATOM 1596 C C . LYS A 1 209 ? 3.086 -11.075 12.456 1.00 83.44 209 LYS A C 1
ATOM 1598 O O . LYS A 1 209 ? 3.335 -9.979 11.967 1.00 83.44 209 LYS A O 1
ATOM 1603 N N . GLY A 1 210 ? 2.257 -11.262 13.479 1.00 86.00 210 GLY A N 1
ATOM 1604 C CA . GLY A 1 210 ? 1.432 -10.209 14.079 1.00 86.00 210 GLY A CA 1
ATOM 1605 C C . GLY A 1 210 ? -0.042 -10.265 13.672 1.00 86.00 210 GLY A C 1
ATOM 1606 O O . GLY A 1 210 ? -0.858 -9.742 14.422 1.00 86.00 210 GLY A O 1
ATOM 1607 N N . ASN A 1 211 ? -0.379 -10.933 12.556 1.00 93.62 211 ASN A N 1
ATOM 1608 C CA . ASN A 1 211 ? -1.745 -11.131 12.051 1.00 93.62 211 ASN A CA 1
ATOM 1609 C C . ASN A 1 211 ? -2.605 -9.859 12.181 1.00 93.62 211 ASN A C 1
ATOM 1611 O O . ASN A 1 211 ? -3.613 -9.811 12.896 1.00 93.62 211 ASN A O 1
ATOM 1615 N N . LEU A 1 212 ? -2.144 -8.792 11.521 1.00 97.38 212 LEU A N 1
ATOM 1616 C CA . LEU A 1 212 ? -2.837 -7.508 11.531 1.00 97.38 212 LEU A CA 1
ATOM 1617 C C . LEU A 1 212 ? -4.254 -7.635 10.982 1.00 97.38 212 LEU A C 1
ATOM 1619 O O . LEU A 1 212 ? -5.142 -6.943 11.467 1.00 97.38 212 LEU A O 1
ATOM 1623 N N . GLY A 1 213 ? -4.488 -8.533 10.024 1.00 97.12 213 GLY A N 1
ATOM 1624 C CA . GLY A 1 213 ? -5.822 -8.752 9.486 1.00 97.12 213 GLY A CA 1
ATOM 1625 C C . GLY A 1 213 ? -6.801 -9.228 10.561 1.00 97.12 213 GLY A C 1
ATOM 1626 O O . GLY A 1 213 ? -7.875 -8.651 10.702 1.00 97.12 213 GLY A O 1
ATOM 1627 N N . ALA A 1 214 ? -6.432 -10.186 11.417 1.00 97.75 214 ALA A N 1
ATOM 1628 C CA . ALA A 1 214 ? -7.276 -10.574 12.553 1.00 97.75 214 ALA A CA 1
ATOM 1629 C C . ALA A 1 214 ? -7.482 -9.434 13.567 1.00 97.75 214 ALA A C 1
ATOM 1631 O O . ALA A 1 214 ? -8.539 -9.359 14.199 1.00 97.75 214 ALA A O 1
ATOM 1632 N N . LYS A 1 215 ? -6.491 -8.549 13.734 1.00 98.25 215 LYS A N 1
ATOM 1633 C CA . LYS A 1 215 ? -6.604 -7.370 14.604 1.00 98.25 215 LYS A CA 1
ATOM 1634 C C . LYS A 1 215 ? -7.566 -6.326 14.028 1.00 98.25 215 LYS A C 1
ATOM 1636 O O . LYS A 1 215 ? -8.411 -5.824 14.759 1.00 98.25 215 LYS A O 1
ATOM 1641 N N . PHE A 1 216 ? -7.477 -6.035 12.734 1.00 98.62 216 PHE A N 1
ATOM 1642 C CA . PHE A 1 216 ? -8.268 -5.004 12.051 1.00 98.62 216 PHE A CA 1
ATOM 1643 C C . PHE A 1 216 ? -9.719 -5.411 11.773 1.00 98.62 216 PHE A C 1
ATOM 1645 O O . PHE A 1 216 ? -10.523 -4.564 11.402 1.00 98.62 216 PHE A O 1
ATOM 1652 N N . ARG A 1 217 ? -10.078 -6.682 11.988 1.00 98.38 217 ARG A N 1
ATOM 1653 C CA . ARG A 1 217 ? -11.477 -7.154 12.028 1.00 98.38 217 ARG A CA 1
ATOM 1654 C C . ARG A 1 217 ? -12.114 -7.056 13.423 1.00 98.38 217 ARG A C 1
ATOM 1656 O O . ARG A 1 217 ? -13.231 -7.517 13.629 1.00 98.38 217 ARG A O 1
ATOM 1663 N N . LYS A 1 218 ? -11.403 -6.499 14.407 1.00 97.75 218 LYS A N 1
ATOM 1664 C CA . LYS A 1 218 ? -11.877 -6.289 15.783 1.00 97.75 218 LYS A CA 1
ATOM 1665 C C . LYS A 1 218 ? -11.886 -4.799 16.114 1.00 97.75 218 LYS A C 1
ATOM 1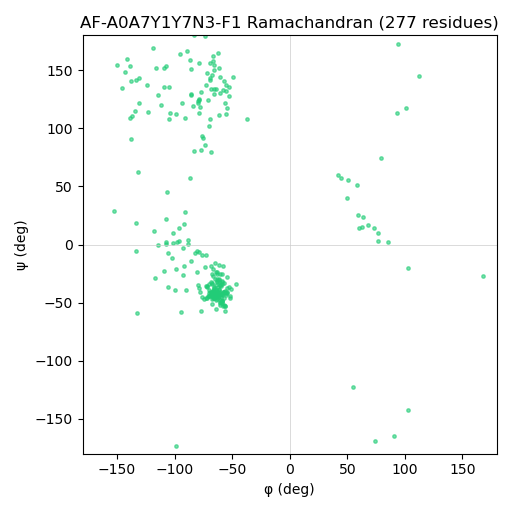667 O O . LYS A 1 218 ? -11.327 -3.992 15.381 1.00 97.75 218 LYS A O 1
ATOM 1672 N N . LYS A 1 219 ? -12.497 -4.445 17.250 1.00 97.56 219 LYS A N 1
ATOM 1673 C CA . LYS A 1 219 ? -12.548 -3.065 17.748 1.00 97.56 219 LYS A CA 1
ATOM 1674 C C . LYS A 1 219 ? -11.136 -2.472 17.858 1.00 97.56 219 LYS A C 1
ATOM 1676 O O . LYS A 1 219 ? -10.322 -2.960 18.641 1.00 97.56 219 LYS A O 1
ATOM 1681 N N . ILE A 1 220 ? -10.891 -1.416 17.092 1.00 98.38 220 ILE A N 1
ATOM 1682 C CA . ILE A 1 220 ? -9.641 -0.655 17.025 1.00 98.38 220 ILE A CA 1
ATOM 1683 C C . ILE A 1 220 ? -9.979 0.793 16.660 1.00 98.38 220 ILE A C 1
ATOM 1685 O O . ILE A 1 220 ? -11.014 1.042 16.047 1.00 98.38 220 ILE A O 1
ATOM 1689 N N . THR A 1 221 ? -9.140 1.753 17.035 1.00 98.75 221 THR A N 1
ATOM 1690 C CA . THR A 1 221 ? -9.279 3.136 16.552 1.00 98.75 221 THR A CA 1
ATOM 1691 C C . THR A 1 221 ? -8.562 3.342 15.213 1.00 98.75 221 THR A C 1
ATOM 1693 O O . THR A 1 221 ? -7.630 2.611 14.872 1.00 98.75 221 THR A O 1
ATOM 1696 N N . VAL A 1 222 ? -8.955 4.377 14.459 1.00 98.75 222 VAL A N 1
ATOM 1697 C CA . VAL A 1 222 ? -8.286 4.762 13.197 1.00 98.75 222 VAL A CA 1
ATOM 1698 C C . VAL A 1 222 ? -6.788 4.999 13.421 1.00 98.75 222 VAL A C 1
ATOM 1700 O O . VAL A 1 222 ? -5.952 4.543 12.639 1.00 98.75 222 VAL A O 1
ATOM 1703 N N . ASP A 1 223 ? -6.445 5.666 14.525 1.00 98.69 223 ASP A N 1
ATOM 1704 C CA . ASP A 1 223 ? -5.067 6.011 14.865 1.00 98.69 223 ASP A CA 1
ATOM 1705 C C . ASP A 1 223 ? -4.215 4.788 15.194 1.00 98.69 223 ASP A C 1
ATOM 1707 O O . ASP A 1 223 ? -3.073 4.686 14.736 1.00 98.69 223 ASP A O 1
ATOM 1711 N N . GLU A 1 224 ? -4.763 3.851 15.971 1.00 98.50 224 GLU A N 1
ATOM 1712 C CA . GLU A 1 224 ? -4.091 2.594 16.296 1.00 98.50 224 GLU A CA 1
ATOM 1713 C C . GLU A 1 224 ? -3.888 1.740 15.046 1.00 98.50 224 GLU A C 1
ATOM 1715 O O . GLU A 1 224 ? -2.788 1.229 14.844 1.00 98.50 224 GLU A O 1
ATOM 1720 N N . ALA A 1 225 ? -4.899 1.631 14.178 1.00 98.75 225 ALA A N 1
ATOM 1721 C CA . ALA A 1 225 ? -4.797 0.873 12.935 1.00 98.75 225 ALA A CA 1
ATOM 1722 C C . ALA A 1 225 ? -3.727 1.459 11.999 1.00 98.75 225 ALA A C 1
ATOM 1724 O O . ALA A 1 225 ? -2.881 0.725 11.479 1.00 98.75 225 ALA A O 1
ATOM 1725 N N . ALA A 1 226 ? -3.706 2.787 11.830 1.00 98.75 226 ALA A N 1
ATOM 1726 C CA . ALA A 1 226 ? -2.705 3.472 11.015 1.00 98.75 226 ALA A CA 1
ATOM 1727 C C . ALA A 1 226 ? -1.283 3.279 11.565 1.00 98.75 226 ALA A C 1
AT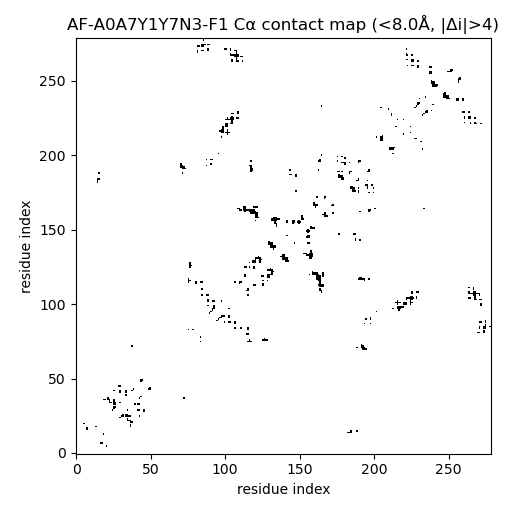OM 1729 O O . ALA A 1 226 ? -0.348 3.016 10.799 1.00 98.75 226 ALA A O 1
ATOM 1730 N N . ALA A 1 227 ? -1.122 3.389 12.888 1.00 98.44 227 ALA A N 1
ATOM 1731 C CA . ALA A 1 227 ? 0.152 3.195 13.569 1.00 98.44 227 ALA A CA 1
ATOM 1732 C C . ALA A 1 227 ? 0.632 1.737 13.490 1.00 98.44 227 ALA A C 1
ATOM 1734 O O . ALA A 1 227 ? 1.800 1.483 13.204 1.00 98.44 227 ALA A O 1
ATOM 1735 N N . ASP A 1 228 ? -0.257 0.769 13.706 1.00 98.06 228 ASP A N 1
ATOM 1736 C CA . ASP A 1 228 ? 0.074 -0.652 13.625 1.00 98.06 228 ASP A CA 1
ATOM 1737 C C . ASP A 1 228 ? 0.480 -1.068 12.219 1.00 98.06 228 ASP A C 1
ATOM 1739 O O . ASP A 1 228 ? 1.472 -1.777 12.060 1.00 98.06 228 ASP A O 1
ATOM 1743 N N . PHE A 1 229 ? -0.231 -0.591 11.196 1.00 98.31 229 PHE A N 1
ATOM 1744 C CA . PHE A 1 229 ? 0.116 -0.897 9.816 1.00 98.31 229 PHE A CA 1
ATOM 1745 C C . PHE A 1 229 ? 1.522 -0.387 9.472 1.00 98.31 229 PHE A C 1
ATOM 1747 O O . PHE A 1 229 ? 2.361 -1.161 9.008 1.00 98.31 229 PHE A O 1
ATOM 1754 N N . VAL A 1 230 ? 1.850 0.876 9.770 1.00 97.75 230 VAL A N 1
ATOM 1755 C CA . VAL A 1 230 ? 3.193 1.397 9.453 1.00 97.75 230 VAL A CA 1
ATOM 1756 C C . VAL A 1 230 ? 4.301 0.736 10.281 1.00 97.75 230 VAL A C 1
ATOM 1758 O O . VAL A 1 230 ? 5.413 0.535 9.790 1.00 97.75 230 VAL A O 1
ATOM 1761 N N . TYR A 1 231 ? 4.010 0.370 11.532 1.00 96.88 231 TYR A N 1
ATOM 1762 C CA . TYR A 1 231 ? 4.987 -0.208 12.456 1.00 96.88 231 TYR A CA 1
ATOM 1763 C C . TYR A 1 231 ? 5.263 -1.696 12.200 1.00 96.88 231 TYR A C 1
ATOM 1765 O O . TYR A 1 231 ? 6.403 -2.158 12.332 1.00 96.88 231 TYR A O 1
ATOM 1773 N N . GLU A 1 232 ? 4.233 -2.459 11.835 1.00 95.00 232 GLU A N 1
ATOM 1774 C CA . GLU A 1 232 ? 4.319 -3.910 11.662 1.00 95.00 232 GLU A CA 1
ATOM 1775 C C . GLU A 1 232 ? 4.455 -4.329 10.195 1.00 95.00 232 GLU A C 1
ATOM 1777 O O . GLU A 1 232 ? 5.248 -5.229 9.902 1.00 95.00 232 GLU A O 1
ATOM 1782 N N . PHE A 1 233 ? 3.748 -3.664 9.276 1.00 95.50 233 PHE A N 1
ATOM 1783 C CA . PHE A 1 233 ? 3.692 -4.043 7.863 1.00 95.50 233 PHE A CA 1
ATOM 1784 C C . PHE A 1 233 ? 4.713 -3.299 6.994 1.00 95.50 233 PHE A C 1
ATOM 1786 O O . PHE A 1 233 ? 5.557 -3.952 6.374 1.00 95.50 233 PHE A O 1
ATOM 1793 N N . GLU A 1 234 ? 4.662 -1.961 6.967 1.00 93.56 234 GLU A N 1
ATOM 1794 C CA . GLU A 1 234 ? 5.504 -1.145 6.067 1.00 93.56 234 GLU A CA 1
ATOM 1795 C C . GLU A 1 234 ? 6.957 -1.080 6.524 1.00 93.56 234 GLU A C 1
ATOM 1797 O O . GLU A 1 234 ? 7.889 -1.295 5.752 1.00 93.56 234 GLU A O 1
ATOM 1802 N N . ARG A 1 235 ? 7.157 -0.823 7.819 1.00 92.38 235 ARG A N 1
ATOM 1803 C CA . ARG A 1 235 ? 8.474 -0.754 8.459 1.00 92.38 235 ARG A CA 1
ATOM 1804 C C . ARG A 1 235 ? 9.473 0.164 7.725 1.00 92.38 235 ARG A C 1
ATOM 1806 O O . ARG A 1 235 ? 10.585 -0.278 7.420 1.00 92.38 235 ARG A O 1
ATOM 1813 N N . PRO A 1 236 ? 9.134 1.447 7.483 1.00 90.88 236 PRO A N 1
ATOM 1814 C CA . PRO A 1 236 ? 10.062 2.385 6.859 1.00 90.88 236 PRO A CA 1
ATOM 1815 C C . PRO A 1 236 ? 11.312 2.604 7.723 1.00 90.88 236 PRO A C 1
ATOM 1817 O O . PRO A 1 236 ? 11.319 2.348 8.928 1.00 90.88 236 PRO A O 1
ATOM 1820 N N . ALA A 1 237 ? 12.368 3.175 7.142 1.00 90.06 237 ALA A N 1
ATOM 1821 C CA . ALA A 1 237 ? 13.616 3.445 7.863 1.00 90.06 237 ALA A CA 1
ATOM 1822 C C . ALA A 1 237 ? 13.422 4.273 9.153 1.00 90.06 237 ALA A C 1
ATOM 1824 O O . ALA A 1 237 ? 14.186 4.121 10.103 1.00 90.06 237 ALA A O 1
ATOM 1825 N N . SER A 1 238 ? 12.383 5.114 9.230 1.00 92.62 238 SER A N 1
ATOM 1826 C CA . SER A 1 238 ? 12.062 5.900 10.428 1.00 92.62 238 SER A CA 1
ATOM 1827 C C . SER A 1 238 ? 11.628 5.064 11.634 1.00 92.62 238 SER A C 1
ATOM 1829 O O . SER A 1 238 ? 11.775 5.545 12.754 1.00 92.62 238 SER A O 1
ATOM 1831 N N . VAL A 1 239 ? 11.156 3.826 11.438 1.00 93.38 239 VAL A N 1
ATOM 1832 C CA . VAL A 1 239 ? 10.825 2.893 12.534 1.00 93.38 239 VAL A CA 1
ATOM 1833 C C . VAL A 1 239 ? 11.942 1.895 12.830 1.00 93.38 239 VAL A C 1
ATOM 1835 O O . VAL A 1 239 ? 11.804 1.032 13.698 1.00 93.38 239 VAL 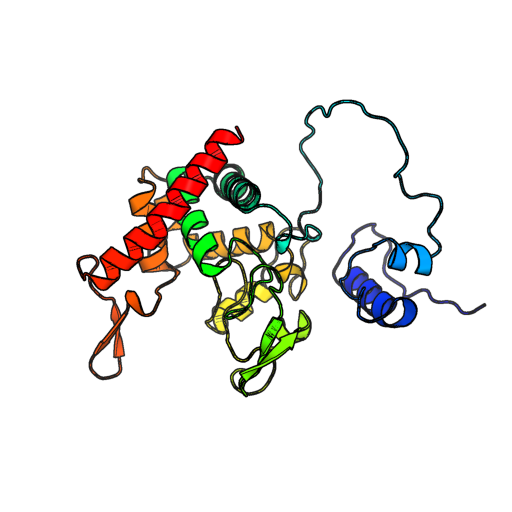A O 1
ATOM 1838 N N . LEU A 1 240 ? 13.065 2.011 12.123 1.00 94.38 240 LEU A N 1
ATOM 1839 C CA . LEU A 1 240 ? 14.217 1.138 12.265 1.00 94.38 240 LEU A CA 1
ATOM 1840 C C . LEU A 1 240 ? 15.434 1.922 12.765 1.00 94.38 240 LEU A C 1
ATOM 1842 O O . LEU A 1 240 ? 15.593 3.128 12.550 1.00 94.38 240 LEU A O 1
ATOM 1846 N N . LYS A 1 241 ? 16.318 1.225 13.466 1.00 92.75 241 LYS A N 1
ATOM 1847 C CA . LYS A 1 241 ? 17.635 1.714 13.869 1.00 92.75 241 LYS A CA 1
ATOM 1848 C C . LYS A 1 241 ? 18.668 0.637 13.577 1.00 92.75 241 LYS A C 1
ATOM 1850 O O . LYS A 1 241 ? 18.387 -0.540 13.771 1.00 92.75 241 LYS A O 1
ATOM 1855 N N . MET A 1 242 ? 19.839 1.047 13.113 1.00 91.12 242 MET A N 1
ATOM 1856 C CA . MET A 1 242 ? 20.978 0.148 12.990 1.00 91.12 242 MET A CA 1
ATOM 1857 C C . MET A 1 242 ? 21.705 0.105 14.334 1.00 91.12 242 MET A C 1
ATOM 1859 O O . MET A 1 242 ? 22.003 1.163 14.888 1.00 91.12 242 MET A O 1
ATOM 1863 N N . ILE A 1 243 ? 21.963 -1.091 14.852 1.00 92.75 243 ILE A N 1
ATOM 1864 C CA . ILE A 1 243 ? 22.823 -1.332 16.016 1.00 92.75 243 ILE A CA 1
ATOM 1865 C C . ILE A 1 243 ? 23.778 -2.445 15.599 1.00 92.75 243 ILE A C 1
ATOM 1867 O O . ILE A 1 243 ? 23.319 -3.490 15.151 1.00 92.75 243 ILE A O 1
ATOM 1871 N N . ASP A 1 244 ? 25.084 -2.187 15.654 1.00 93.06 244 ASP A N 1
ATOM 1872 C CA . ASP A 1 244 ? 26.136 -3.160 15.320 1.00 93.06 244 ASP A CA 1
ATOM 1873 C C . ASP A 1 244 ? 25.937 -3.872 13.966 1.00 93.06 244 ASP A C 1
ATOM 1875 O O . ASP A 1 244 ? 26.142 -5.073 13.821 1.00 93.06 244 ASP A O 1
ATOM 1879 N N . GLY A 1 245 ? 25.492 -3.123 12.950 1.00 88.19 245 GLY A N 1
ATOM 1880 C CA . GLY A 1 245 ? 25.242 -3.651 11.602 1.00 88.19 245 GLY A CA 1
ATOM 1881 C C . GLY A 1 245 ? 23.945 -4.455 11.448 1.00 88.19 245 GLY A C 1
ATOM 1882 O O . GLY A 1 245 ? 23.658 -4.942 10.355 1.00 88.19 245 GLY A O 1
ATOM 1883 N N . VAL A 1 246 ? 23.131 -4.556 12.502 1.00 87.94 246 VAL A N 1
ATOM 1884 C CA . VAL A 1 246 ? 21.831 -5.232 12.493 1.00 87.94 246 VAL A CA 1
ATOM 1885 C C . VAL A 1 246 ? 20.698 -4.213 12.596 1.00 87.94 246 VAL A C 1
ATOM 1887 O O . VAL A 1 246 ? 20.723 -3.272 13.391 1.00 87.94 246 VAL A O 1
ATOM 1890 N N . TRP A 1 247 ? 19.660 -4.394 11.779 1.00 87.56 247 TRP A N 1
ATOM 1891 C CA . TRP A 1 247 ? 18.455 -3.575 11.856 1.00 87.56 247 TRP A CA 1
ATOM 1892 C C . TRP A 1 247 ? 17.566 -4.024 13.017 1.00 87.56 247 TRP A C 1
ATOM 1894 O O . TRP A 1 247 ? 17.008 -5.121 13.007 1.00 87.56 247 TRP A O 1
ATOM 1904 N N . HIS A 1 248 ? 17.350 -3.126 13.970 1.00 92.31 248 HIS A N 1
ATOM 1905 C CA . HIS A 1 248 ? 16.408 -3.289 15.070 1.00 92.31 248 HIS A CA 1
ATOM 1906 C C . HIS A 1 248 ? 15.208 -2.369 14.896 1.00 92.31 248 HIS A C 1
ATOM 1908 O O . HIS A 1 248 ? 15.301 -1.281 14.320 1.00 92.31 248 HIS A O 1
ATOM 1914 N N . ARG A 1 249 ? 14.064 -2.787 15.438 1.00 94.19 249 ARG A N 1
ATOM 1915 C CA . ARG A 1 249 ? 12.901 -1.911 15.530 1.00 94.19 249 ARG A CA 1
ATOM 1916 C C . ARG A 1 249 ? 13.150 -0.859 16.614 1.00 94.19 249 ARG A C 1
ATOM 1918 O O . ARG A 1 249 ? 13.708 -1.159 17.670 1.00 94.19 249 ARG A O 1
ATOM 1925 N N . ARG A 1 250 ? 12.793 0.388 16.325 1.00 96.75 250 ARG A N 1
ATOM 1926 C CA . ARG A 1 250 ? 12.689 1.436 17.345 1.00 96.75 250 ARG A CA 1
ATOM 1927 C C . ARG A 1 250 ? 11.462 1.167 18.202 1.00 96.75 250 ARG A C 1
ATOM 1929 O O . ARG A 1 250 ? 10.474 0.676 17.677 1.00 96.75 250 ARG A O 1
ATOM 1936 N N . GLU A 1 251 ? 11.518 1.521 19.478 1.00 97.00 251 GLU A N 1
ATOM 1937 C CA . GLU A 1 251 ? 10.348 1.445 20.354 1.00 97.00 251 GLU A CA 1
ATOM 1938 C C . GLU A 1 251 ? 9.227 2.358 19.852 1.00 97.00 251 GLU A C 1
ATOM 1940 O O . GLU A 1 251 ? 9.490 3.402 19.254 1.00 97.00 251 GLU A O 1
ATOM 1945 N N . ARG A 1 252 ? 7.967 2.010 20.137 1.00 97.44 252 ARG A N 1
ATOM 1946 C CA . ARG A 1 252 ? 6.811 2.832 19.725 1.00 97.44 252 ARG A CA 1
ATOM 1947 C C . ARG A 1 252 ? 6.832 4.242 20.321 1.00 97.44 252 ARG A C 1
ATOM 1949 O O . ARG A 1 252 ? 6.253 5.149 19.735 1.00 97.44 252 ARG A O 1
ATOM 1956 N N . SER A 1 253 ? 7.494 4.411 21.463 1.00 97.25 253 SER A N 1
ATOM 1957 C CA . SER A 1 253 ? 7.696 5.694 22.137 1.00 97.25 253 SER A CA 1
ATOM 1958 C C . SER A 1 253 ? 8.861 6.520 21.574 1.00 97.25 253 SER A C 1
ATOM 1960 O O . SER A 1 253 ? 9.027 7.666 21.986 1.00 97.25 253 SER A O 1
ATOM 1962 N N . ASP A 1 254 ? 9.670 5.984 20.649 1.00 98.19 254 ASP A N 1
ATOM 1963 C CA . ASP A 1 254 ? 10.742 6.748 19.999 1.00 98.19 254 ASP A CA 1
ATOM 1964 C C . ASP A 1 254 ? 10.125 7.943 19.242 1.00 98.19 254 ASP A C 1
ATOM 1966 O O . ASP A 1 254 ? 9.189 7.747 18.457 1.00 98.19 254 ASP A O 1
ATOM 1970 N N . PRO A 1 255 ? 10.636 9.177 19.420 1.00 97.88 255 PRO A N 1
ATOM 1971 C CA . PRO A 1 255 ? 10.089 10.359 18.758 1.00 97.88 255 PRO A CA 1
ATOM 1972 C C . PRO A 1 255 ? 9.961 10.218 17.234 1.00 97.88 255 PRO A C 1
ATOM 1974 O O . PRO A 1 255 ? 8.963 10.653 16.662 1.00 97.88 255 PRO A O 1
ATOM 1977 N N . LYS A 1 256 ? 10.903 9.535 16.564 1.00 96.81 256 LYS A N 1
ATOM 1978 C CA . LYS A 1 256 ? 10.829 9.301 15.109 1.00 96.81 256 LYS A CA 1
ATOM 1979 C C . LYS A 1 256 ? 9.675 8.375 14.731 1.00 96.81 256 LYS A C 1
ATOM 1981 O O . LYS A 1 256 ? 9.092 8.522 13.652 1.00 96.81 256 LYS A O 1
ATOM 1986 N N . VAL A 1 257 ? 9.349 7.420 15.599 1.00 98.19 257 VAL A N 1
ATOM 1987 C CA . VAL A 1 257 ? 8.214 6.510 15.416 1.00 98.19 257 VAL A CA 1
ATOM 1988 C C . VAL A 1 257 ? 6.906 7.255 15.649 1.00 98.19 257 VAL A C 1
ATOM 1990 O O . VAL A 1 257 ? 6.022 7.181 14.800 1.00 98.19 257 VAL A O 1
ATOM 1993 N N . ILE A 1 258 ? 6.812 8.049 16.718 1.00 97.94 258 ILE A N 1
ATOM 1994 C CA . ILE A 1 258 ? 5.642 8.893 17.005 1.00 97.94 258 ILE A CA 1
ATOM 1995 C C . ILE A 1 258 ? 5.362 9.856 15.843 1.00 97.94 258 ILE A C 1
ATOM 1997 O O . ILE A 1 258 ? 4.226 9.953 15.379 1.00 97.94 258 ILE A O 1
ATOM 2001 N N . ASP A 1 259 ? 6.390 10.526 15.320 1.00 97.50 259 ASP A N 1
ATOM 2002 C CA . ASP A 1 259 ? 6.250 11.415 14.163 1.00 97.50 259 ASP A CA 1
ATOM 2003 C C . ASP A 1 259 ? 5.823 10.657 12.904 1.00 97.50 259 ASP A C 1
ATOM 2005 O O . ASP A 1 259 ? 5.065 11.176 12.082 1.00 97.50 259 ASP A O 1
ATOM 2009 N N . THR A 1 260 ? 6.287 9.415 12.749 1.00 97.38 260 THR A N 1
ATOM 2010 C CA . THR A 1 260 ? 5.832 8.541 11.665 1.00 97.38 260 THR A CA 1
ATOM 2011 C C . THR A 1 260 ? 4.350 8.218 11.830 1.00 97.38 260 THR A C 1
ATOM 2013 O O . THR A 1 260 ? 3.615 8.353 10.859 1.00 97.38 260 THR A O 1
ATOM 2016 N N . PHE A 1 261 ? 3.886 7.867 13.032 1.00 98.12 261 PHE A N 1
ATOM 2017 C CA . PHE A 1 261 ? 2.472 7.574 13.290 1.00 98.12 261 PHE A CA 1
ATOM 2018 C C . PHE A 1 261 ? 1.582 8.769 12.961 1.00 98.12 261 PHE A C 1
ATOM 2020 O O . PHE A 1 261 ? 0.651 8.621 12.172 1.00 98.12 261 PHE A O 1
ATOM 2027 N N . LYS A 1 262 ? 1.927 9.968 13.445 1.00 96.69 262 LYS A N 1
ATOM 2028 C CA . LYS A 1 262 ? 1.171 11.201 13.162 1.00 96.69 262 LYS A CA 1
ATOM 2029 C C . LYS A 1 262 ? 0.989 11.451 11.664 1.00 96.69 262 LYS A C 1
ATOM 2031 O O . LYS A 1 262 ? -0.109 11.771 11.217 1.00 96.69 262 LYS A O 1
ATOM 2036 N N . LYS A 1 263 ? 2.039 11.229 10.863 1.00 97.00 263 LYS A N 1
ATOM 2037 C CA . LYS A 1 263 ? 1.982 11.373 9.395 1.00 97.00 263 LYS A CA 1
ATOM 2038 C C . LYS A 1 263 ? 1.039 10.376 8.715 1.00 97.00 263 LYS A C 1
ATOM 2040 O O . LYS A 1 263 ? 0.595 10.641 7.604 1.00 97.00 263 LYS A O 1
ATOM 2045 N N . ARG A 1 264 ? 0.759 9.228 9.341 1.00 97.44 264 ARG A N 1
ATOM 2046 C CA . ARG A 1 264 ? -0.156 8.199 8.810 1.00 97.44 264 ARG A CA 1
ATOM 2047 C C . ARG A 1 264 ? -1.591 8.367 9.304 1.00 97.44 264 ARG A C 1
ATOM 2049 O O . ARG A 1 264 ? -2.515 7.971 8.603 1.00 97.44 264 ARG A O 1
ATOM 2056 N N . GLN A 1 265 ? -1.780 8.985 10.467 1.00 97.88 265 GLN A N 1
ATOM 2057 C CA . GLN A 1 265 ? -3.097 9.227 11.059 1.00 97.88 265 GLN A CA 1
ATOM 2058 C C . GLN A 1 265 ? -3.941 10.192 10.217 1.00 97.88 265 GLN A C 1
ATOM 2060 O O . GLN A 1 265 ? -5.092 9.897 9.914 1.00 97.88 265 GLN A O 1
ATOM 2065 N N . GLU A 1 266 ? -3.373 11.314 9.761 1.00 96.94 266 GLU A N 1
ATOM 2066 C CA . GLU A 1 266 ? -4.116 12.301 8.961 1.00 96.94 266 GLU A CA 1
ATOM 2067 C C . GLU A 1 266 ? -4.761 11.708 7.683 1.00 96.94 266 GLU A C 1
ATOM 2069 O O . GLU A 1 266 ? -5.971 11.876 7.494 1.00 96.94 266 GLU A O 1
ATOM 2074 N N . PRO A 1 267 ? -4.033 11.000 6.794 1.00 98.44 267 PRO A N 1
ATOM 2075 C CA . PRO A 1 267 ? -4.656 10.372 5.631 1.00 98.44 267 PRO A CA 1
ATOM 2076 C C . PRO A 1 267 ? -5.617 9.233 6.007 1.00 98.44 267 PRO A C 1
ATOM 2078 O O . PRO A 1 267 ? -6.578 9.010 5.271 1.00 98.44 267 PRO A O 1
ATOM 2081 N N . ALA A 1 268 ? -5.428 8.560 7.149 1.00 98.81 268 ALA A N 1
ATOM 2082 C CA . ALA A 1 268 ? -6.361 7.540 7.633 1.00 98.81 268 ALA A CA 1
ATOM 2083 C C . ALA A 1 268 ? -7.718 8.148 8.026 1.00 98.81 268 ALA A C 1
ATOM 2085 O O . ALA A 1 268 ? -8.757 7.687 7.557 1.00 98.81 268 ALA A O 1
ATOM 2086 N N . HIS A 1 269 ? -7.730 9.259 8.769 1.00 98.81 269 HIS A N 1
ATOM 2087 C CA . HIS A 1 269 ? -8.967 10.003 9.057 1.00 98.81 269 HIS A CA 1
ATOM 2088 C C . HIS A 1 269 ? -9.635 10.527 7.783 1.00 98.81 269 HIS A C 1
ATOM 2090 O O . HIS A 1 269 ? -10.854 10.456 7.636 1.00 98.81 269 HIS A O 1
ATOM 2096 N N . LYS A 1 270 ? -8.847 10.986 6.802 1.00 98.69 270 LYS A N 1
ATOM 2097 C CA . LYS A 1 270 ? -9.380 11.378 5.487 1.00 98.69 270 LYS A CA 1
ATOM 2098 C C . LYS A 1 270 ? -9.972 10.196 4.710 1.00 98.69 270 LYS A C 1
ATOM 2100 O O . LYS A 1 270 ? -10.873 10.412 3.898 1.00 98.69 270 LYS A O 1
ATOM 2105 N N . ALA A 1 271 ? -9.466 8.979 4.907 1.00 98.69 271 ALA A N 1
ATOM 2106 C CA . ALA A 1 271 ? -10.035 7.764 4.331 1.00 98.69 271 ALA A CA 1
ATOM 2107 C C . ALA A 1 271 ? -11.365 7.397 4.996 1.00 98.69 271 ALA A C 1
ATOM 2109 O O . ALA A 1 271 ? -12.332 7.156 4.274 1.00 98.69 271 ALA A O 1
ATOM 2110 N N . MET A 1 272 ? -11.441 7.470 6.329 1.00 98.69 272 MET A N 1
ATOM 2111 C CA . MET A 1 272 ? -12.693 7.296 7.073 1.00 98.69 272 MET A CA 1
ATOM 2112 C C . MET A 1 272 ? -13.767 8.282 6.596 1.00 98.69 272 MET A C 1
ATOM 2114 O O . MET A 1 272 ? -14.824 7.869 6.133 1.00 98.69 272 MET A O 1
ATOM 2118 N N . ALA A 1 273 ? -13.453 9.579 6.564 1.00 98.38 273 ALA A N 1
ATOM 2119 C CA . ALA A 1 273 ? -14.395 10.602 6.108 1.00 98.38 273 ALA A CA 1
ATOM 2120 C C . ALA A 1 273 ? -14.824 10.418 4.637 1.00 98.38 273 ALA A C 1
ATOM 2122 O O . ALA A 1 273 ? -15.925 10.799 4.239 1.00 98.38 273 ALA A O 1
ATOM 2123 N N . ALA A 1 274 ? -13.950 9.862 3.789 1.00 94.81 274 ALA A N 1
ATOM 2124 C CA . ALA A 1 274 ? -14.298 9.547 2.406 1.00 94.81 274 ALA A CA 1
ATOM 2125 C C . ALA A 1 274 ? -15.260 8.354 2.303 1.00 94.81 274 ALA A C 1
ATOM 2127 O O . ALA A 1 274 ? -16.125 8.379 1.430 1.00 94.81 274 ALA A O 1
ATOM 2128 N N . PHE A 1 275 ? -15.098 7.348 3.166 1.00 94.69 275 PHE A N 1
ATOM 2129 C CA . PHE A 1 275 ? -15.975 6.185 3.267 1.00 94.69 275 PHE A CA 1
ATOM 2130 C C . PHE A 1 275 ? -17.361 6.580 3.778 1.00 94.69 275 PHE A C 1
ATOM 2132 O O . PHE A 1 275 ? -18.343 6.316 3.096 1.00 94.69 275 PHE A O 1
ATOM 2139 N N . GLU A 1 276 ? -17.432 7.304 4.897 1.00 94.25 276 GLU A N 1
ATOM 2140 C CA . GLU A 1 276 ? -18.691 7.788 5.482 1.00 94.25 276 GLU A CA 1
ATOM 2141 C C . GLU A 1 276 ? -19.492 8.651 4.500 1.00 94.25 276 GLU A C 1
ATOM 2143 O O . GLU A 1 276 ? -20.699 8.498 4.375 1.00 94.25 276 GLU A O 1
ATOM 2148 N N . ALA A 1 277 ? -18.819 9.528 3.746 1.00 88.88 277 ALA A N 1
ATOM 2149 C CA . ALA A 1 277 ? -19.475 10.388 2.762 1.00 88.88 277 ALA A CA 1
ATOM 2150 C C . ALA A 1 277 ? -19.961 9.655 1.494 1.00 88.88 277 ALA A C 1
ATOM 2152 O O . ALA A 1 277 ? -20.577 10.293 0.638 1.00 88.88 277 ALA A O 1
ATOM 2153 N N . ALA A 1 278 ? -19.602 8.382 1.310 1.00 82.19 278 ALA A N 1
ATOM 2154 C CA . ALA A 1 278 ? -19.984 7.573 0.153 1.00 82.19 278 ALA A CA 1
ATOM 2155 C C . ALA A 1 278 ? -21.133 6.591 0.443 1.00 82.19 278 ALA A C 1
ATOM 2157 O O . ALA A 1 278 ? -21.666 6.019 -0.514 1.00 82.19 278 ALA A O 1
ATOM 2158 N N . GLN A 1 279 ? -21.492 6.407 1.719 1.00 76.88 279 GLN A N 1
ATOM 2159 C CA . GLN A 1 279 ? -22.643 5.612 2.160 1.00 76.88 279 GLN A CA 1
ATOM 2160 C C . GLN A 1 279 ? -23.945 6.381 1.910 1.00 76.88 279 GLN A C 1
ATOM 2162 O O . GLN A 1 279 ? -24.862 5.789 1.290 1.00 76.88 279 GLN A O 1
#

Mean predicted aligned error: 11.83 Å

Sequence (279 aa):
MASFGHPTDADGIFGPGTLQCLLAFQRAEVGPRSNDGVIGSRTAEALGIFGEWPGKRASRRPQRSDGDNRTAARNWPGVPIKQRRAYVMNLLVDKYALTPEGAAGVVGNLEIESGIIPNRLERSTSSEPMSAPDIRGNKRHWSAEEIMNRIANERGPGFAGVGLAQWTADSRRTALFRHHLGNIGPGIAVLFDMDAQVDFLVKELDTRKGNLGAKFRKKITVDEAAADFVYEFERPASVLKMIDGVWHRRERSDPKVIDTFKKRQEPAHKAMAAFEAAQ

Secondary structure (DSSP, 8-state):
----------SS---HHHHHHHHHHIIIII-GGG-SS---HHHHHHTT-TT---------PPPP--S---GGG--GGGS-HHHHHHHHHHIIIIIT---HHHHHHHHHHHHHHHSS-TTPBTT--SSSTTEEE-TTS-EEE--HHHHHT-BTTTBS-SS--BTTTT--SHHHHHHHHT--BTTB-SSGGGGT-HHHHHHHHHHHHHHSTT-HHHHHTSS--HHHHHHHIIIIII--GGGEEEETTEEEEPPTTSHHHHHHHHHHHHHHHHHHHHHHTT-

Solvent-accessible surface area (backbone atoms only — not comparable to full-atom values): 15608 Å² total; per-residue (Å²): 138,82,87,85,76,82,91,67,88,89,79,86,72,88,37,71,68,52,43,51,52,43,32,51,47,20,50,76,74,63,29,84,93,48,53,74,64,56,86,42,74,64,48,34,55,71,67,67,56,79,84,79,68,96,78,87,88,80,96,71,85,86,77,91,76,87,82,90,77,74,56,62,73,54,66,50,65,76,51,56,62,59,58,48,32,24,51,54,35,48,46,33,29,76,75,65,53,25,33,67,29,25,24,12,3,50,49,9,42,22,38,75,60,26,60,54,19,36,50,19,34,47,85,31,46,65,89,41,23,46,34,24,33,31,76,85,62,52,76,40,79,54,54,58,65,40,58,72,66,47,39,89,86,76,39,45,55,43,55,58,26,34,17,37,74,36,40,49,54,67,70,55,40,52,49,52,37,61,42,69,47,89,81,46,50,56,39,61,59,40,35,45,15,54,66,47,48,51,50,54,48,48,52,48,30,52,70,40,92,84,28,50,40,68,52,24,51,40,97,59,48,39,57,55,30,13,32,46,39,45,65,71,69,66,51,50,72,65,41,43,41,78,54,97,91,39,83,38,77,52,55,75,83,36,67,56,29,46,56,50,30,57,69,20,29,58,46,7,54,53,21,40,55,28,35,65,74,68,112